Protein AF-A0A7V1M1D8-F1 (afdb_monomer_lite)

Secondary structure (DSSP, 8-state):
-EE-TTT--EES-SSB-TTT--B-SHHHHHHHHHHEEEEEE--SS-TTPPPE-HHHHHHHHHTT-S-TT-EEE-GGGTT--EEGGGSTTTGGGGTB-TTT--B--TT-SB-TTT--B-------GGGTPPPPPPPTTTS-HHHHHHHHTT-----------------------------------------PPPP------HHHHHHHHHHHHHHHHHHHHHHHHTS--------PPPPPPPP-PPPPP-------PPP--PPPPPPPPPP---PPPPP-PPPPP---PPPPPTTHHHHHHHHHHHHTT---SHHHHHHHHTTS-HHHHHHHHHHHHHHHHHHHTT-

Foldseek 3Di:
DDQDPFQRDDAPDPAARPQPRQGPDPLSVLVLLLQAAFKDWDDPSRNRGGHGFVVVLLVCLVVVVQAQQTWMAGDQNVRDIDGQCLGALRVLCNQADNPPRDGHHSPDQADPPPRHGRDDDRPRPVPPRDDRDDHPPPDDVVRVCVVVVCPDPPDPDPDPDDPDDDPDPDPDDDDDDDDDDDDDDDDDDDDDDDDPPPDPPVVVVVVVVVVVVVVVVVVVVVCVVPPPPPPPPDPDDPPDDPPPDDDDDDDDDDDDDDDDDDDDDDDDDDDDDDDDDPDDDPDPDPDPDDPDPPQPVLLVVLVVCLVVVVPVDPVSSCVSCVPHDPVSNVVSVVSSVVSVVVVVVVD

Structure (mmCIF, N/CA/C/O backbone):
data_AF-A0A7V1M1D8-F1
#
_entry.id   AF-A0A7V1M1D8-F1
#
loop_
_atom_site.group_PDB
_atom_site.id
_atom_site.type_symbol
_atom_site.label_atom_id
_atom_site.label_alt_id
_atom_site.label_comp_id
_atom_site.label_asym_id
_atom_site.label_entity_id
_atom_site.label_seq_id
_atom_site.pdbx_PDB_ins_code
_atom_site.Cartn_x
_atom_site.Cartn_y
_atom_site.Cartn_z
_atom_site.occupancy
_atom_site.B_iso_or_equiv
_atom_site.auth_seq_id
_atom_site.auth_comp_id
_atom_site.auth_asym_id
_atom_site.auth_atom_id
_atom_site.pdbx_PDB_model_num
ATOM 1 N N . MET A 1 1 ? 26.151 -10.007 -13.026 1.00 94.38 1 MET A N 1
ATOM 2 C CA . MET A 1 1 ? 25.405 -9.573 -11.824 1.00 94.38 1 MET A CA 1
ATOM 3 C C . MET A 1 1 ? 24.379 -8.544 -12.252 1.00 94.38 1 MET A C 1
ATOM 5 O O . MET A 1 1 ? 24.686 -7.754 -13.137 1.00 94.38 1 MET A O 1
ATOM 9 N N . VAL A 1 2 ? 23.189 -8.559 -11.659 1.00 96.94 2 VAL A N 1
ATOM 10 C CA . VAL A 1 2 ? 22.095 -7.626 -11.972 1.00 96.94 2 VAL A CA 1
ATOM 11 C C . VAL A 1 2 ? 21.540 -7.063 -10.666 1.00 96.94 2 VAL A C 1
ATOM 13 O O . VAL A 1 2 ? 21.360 -7.800 -9.697 1.00 96.94 2 VAL A O 1
ATOM 16 N N . LEU A 1 3 ? 21.289 -5.753 -10.620 1.00 97.00 3 LEU A N 1
ATOM 17 C CA . LEU A 1 3 ? 20.638 -5.107 -9.481 1.00 97.00 3 LEU A CA 1
ATOM 18 C C . LEU A 1 3 ? 19.140 -5.435 -9.490 1.00 97.00 3 LEU A C 1
ATOM 20 O O . LEU A 1 3 ? 18.445 -5.151 -10.466 1.00 97.00 3 LEU A O 1
ATOM 24 N N . CYS A 1 4 ? 18.633 -6.018 -8.405 1.00 96.50 4 CYS A N 1
ATOM 25 C CA . CYS A 1 4 ? 17.218 -6.346 -8.281 1.00 96.50 4 CYS A CA 1
ATOM 26 C C . CYS A 1 4 ? 16.370 -5.070 -8.113 1.00 96.50 4 CYS A C 1
ATOM 28 O O . CYS A 1 4 ? 16.541 -4.370 -7.110 1.00 96.50 4 CYS A O 1
ATOM 30 N N . PRO A 1 5 ? 15.393 -4.794 -9.002 1.00 94.69 5 PRO A N 1
ATOM 31 C CA . PRO A 1 5 ? 14.557 -3.595 -8.906 1.00 94.69 5 PRO A CA 1
ATOM 32 C C . PRO A 1 5 ? 13.559 -3.640 -7.734 1.00 94.69 5 PRO A C 1
ATOM 34 O O . PRO A 1 5 ? 12.929 -2.633 -7.430 1.00 94.69 5 PRO A O 1
ATOM 37 N N . TYR A 1 6 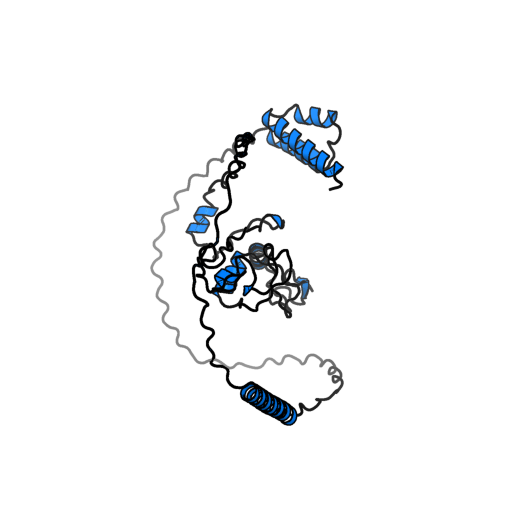? 13.393 -4.797 -7.082 1.00 94.12 6 TYR A N 1
ATOM 38 C CA . TYR A 1 6 ? 12.404 -4.997 -6.017 1.00 94.12 6 TYR A CA 1
ATOM 39 C C . TYR A 1 6 ? 12.966 -4.829 -4.607 1.00 94.12 6 TYR A C 1
ATOM 41 O O . TYR A 1 6 ? 12.238 -4.419 -3.716 1.00 94.12 6 TYR A O 1
ATOM 49 N N . CYS A 1 7 ? 14.221 -5.210 -4.366 1.00 94.00 7 CYS A N 1
ATOM 50 C CA . CYS A 1 7 ? 14.821 -5.145 -3.026 1.00 94.00 7 CYS A CA 1
ATOM 51 C C . CYS A 1 7 ? 16.181 -4.443 -2.994 1.00 94.00 7 CYS A C 1
ATOM 53 O O . CYS A 1 7 ? 16.778 -4.348 -1.926 1.00 94.00 7 CYS A O 1
ATOM 55 N N . GLY A 1 8 ? 16.696 -3.993 -4.143 1.00 94.69 8 GLY A N 1
ATOM 56 C CA . GLY A 1 8 ? 17.989 -3.312 -4.243 1.00 94.69 8 GLY A CA 1
ATOM 57 C C . GLY A 1 8 ? 19.213 -4.209 -4.025 1.00 94.69 8 GLY A C 1
ATOM 58 O O . GLY A 1 8 ? 20.333 -3.713 -4.014 1.00 94.69 8 GLY A O 1
ATOM 59 N N . SER A 1 9 ? 19.039 -5.521 -3.853 1.00 95.69 9 SER A N 1
ATOM 60 C CA . SER A 1 9 ? 20.157 -6.460 -3.693 1.00 95.69 9 SER A CA 1
ATOM 61 C C . SER A 1 9 ? 20.776 -6.825 -5.046 1.00 95.69 9 SER A C 1
ATOM 63 O O . SER A 1 9 ? 20.068 -6.941 -6.050 1.00 95.69 9 SER A O 1
ATOM 65 N N . LEU A 1 10 ? 22.092 -7.043 -5.077 1.00 97.44 10 LEU A N 1
ATOM 66 C CA . LEU A 1 10 ? 22.775 -7.599 -6.246 1.00 97.44 10 LEU A CA 1
ATOM 67 C C . LEU A 1 10 ? 22.471 -9.093 -6.356 1.00 97.44 10 LEU A C 1
ATOM 69 O O . LEU A 1 10 ? 22.600 -9.828 -5.379 1.00 97.44 10 LEU A O 1
ATOM 73 N N . SER A 1 11 ? 22.077 -9.538 -7.547 1.00 97.50 11 SER A N 1
ATOM 74 C CA . SER A 1 11 ? 21.846 -10.950 -7.832 1.00 97.50 11 SER A CA 1
ATOM 75 C C . SER A 1 11 ? 22.816 -11.490 -8.879 1.00 97.50 11 SER A C 1
ATOM 77 O O . SER A 1 11 ? 23.239 -10.782 -9.801 1.00 97.50 11 SER A O 1
ATOM 79 N N . HIS A 1 12 ? 23.179 -12.761 -8.712 1.00 97.69 12 HIS A N 1
ATOM 80 C CA . HIS A 1 12 ? 24.009 -13.504 -9.657 1.00 97.69 12 HIS A CA 1
ATOM 81 C C . HIS A 1 12 ? 23.186 -14.164 -10.767 1.00 97.69 12 HIS A C 1
ATOM 83 O O . HIS A 1 12 ? 23.721 -14.387 -11.849 1.00 97.69 12 HIS A O 1
ATOM 89 N N . ASP A 1 13 ? 21.900 -14.420 -10.523 1.00 97.38 13 ASP A N 1
ATOM 90 C CA . ASP A 1 13 ? 20.967 -14.939 -11.520 1.00 97.38 13 ASP A CA 1
ATOM 91 C C . ASP A 1 13 ? 20.402 -13.776 -12.366 1.00 97.38 13 ASP A C 1
ATOM 93 O O . ASP A 1 13 ? 20.246 -12.651 -11.890 1.00 97.38 13 ASP A O 1
ATOM 97 N N . LEU A 1 14 ? 20.170 -14.033 -13.655 1.00 97.00 14 LEU A N 1
ATOM 98 C CA . LEU A 1 14 ? 19.635 -13.086 -14.639 1.00 97.00 14 LEU A CA 1
ATOM 99 C C . LEU A 1 14 ? 18.108 -13.160 -14.772 1.00 97.00 14 LEU A C 1
ATOM 101 O O . LEU A 1 14 ? 17.514 -12.290 -15.410 1.00 97.00 14 LEU A O 1
ATOM 105 N N . LYS A 1 15 ? 17.466 -14.184 -14.200 1.00 97.62 15 LYS A N 1
ATOM 106 C CA . LYS A 1 15 ? 16.017 -14.413 -14.281 1.00 97.62 15 LYS A CA 1
ATOM 107 C C . LYS A 1 15 ? 15.303 -14.099 -12.974 1.00 97.62 15 LYS A C 1
ATOM 109 O O . LYS A 1 15 ? 14.206 -13.545 -13.019 1.00 97.62 15 LYS A O 1
ATOM 114 N N . VAL A 1 16 ? 15.894 -14.441 -11.830 1.00 97.94 16 VAL A N 1
ATOM 115 C CA . VAL A 1 16 ? 15.261 -14.310 -10.510 1.00 97.94 16 VAL A CA 1
ATOM 116 C C . VAL A 1 16 ? 16.242 -13.728 -9.501 1.00 97.94 16 VAL A C 1
ATOM 118 O O . VAL A 1 16 ? 17.421 -14.052 -9.499 1.00 97.94 16 VAL A O 1
ATOM 121 N N . CYS A 1 17 ? 15.766 -12.874 -8.601 1.00 97.00 17 CYS A N 1
ATOM 122 C CA . CYS A 1 17 ? 16.594 -12.380 -7.512 1.00 97.00 17 CYS A CA 1
ATOM 123 C C . CYS A 1 17 ? 16.848 -13.469 -6.460 1.00 97.00 17 CYS A C 1
ATOM 125 O O . CYS A 1 17 ? 15.927 -13.904 -5.774 1.00 97.00 17 CYS A O 1
ATOM 127 N N . SER A 1 18 ? 18.118 -13.799 -6.243 1.00 96.62 18 SER A N 1
ATOM 128 C CA . SER A 1 18 ? 18.600 -14.705 -5.189 1.00 96.62 18 SER A CA 1
ATOM 129 C C . SER A 1 18 ? 18.212 -14.307 -3.755 1.00 96.62 18 SER A C 1
ATOM 131 O O . SER A 1 18 ? 18.191 -15.162 -2.878 1.00 96.62 18 SER A O 1
ATOM 133 N N . THR A 1 19 ? 17.912 -13.030 -3.490 1.00 95.19 19 THR A N 1
ATOM 134 C CA . THR A 1 19 ? 17.559 -12.541 -2.142 1.00 95.19 19 THR A CA 1
ATOM 135 C C . THR A 1 19 ? 16.053 -12.529 -1.898 1.00 95.19 19 THR A C 1
ATOM 137 O O . THR A 1 19 ? 15.590 -12.990 -0.859 1.00 95.19 19 THR A O 1
ATOM 140 N N . CYS A 1 20 ? 15.266 -11.978 -2.828 1.00 94.19 20 CYS A N 1
ATOM 141 C CA . CYS A 1 20 ? 13.829 -11.774 -2.618 1.00 94.19 20 CYS A CA 1
ATOM 142 C C . CYS A 1 20 ? 12.924 -12.703 -3.438 1.00 94.19 20 CYS A C 1
ATOM 144 O O . CYS A 1 20 ? 11.714 -12.698 -3.207 1.00 94.19 20 CYS A O 1
ATOM 146 N N . GLY A 1 21 ? 13.484 -13.464 -4.386 1.00 95.19 21 GLY A N 1
ATOM 147 C CA . GLY A 1 21 ? 12.742 -14.336 -5.301 1.00 95.19 21 GLY A CA 1
ATOM 148 C C . GLY A 1 21 ? 11.981 -13.600 -6.409 1.00 95.19 21 GLY A C 1
ATOM 149 O O . GLY A 1 21 ? 11.173 -14.206 -7.101 1.00 95.19 21 GLY A O 1
ATOM 150 N N . GLY A 1 22 ? 12.181 -12.289 -6.576 1.00 95.38 22 GLY A N 1
ATOM 151 C CA . GLY A 1 22 ? 11.489 -11.517 -7.610 1.00 95.38 22 GLY A CA 1
ATOM 152 C C . GLY A 1 22 ? 12.015 -11.826 -9.014 1.00 95.38 22 GLY A C 1
ATOM 153 O O . GLY A 1 22 ? 13.223 -11.765 -9.236 1.00 95.38 22 GLY A O 1
ATOM 154 N N . HIS A 1 23 ? 11.118 -12.111 -9.960 1.00 97.44 23 HIS A N 1
ATOM 155 C CA . HIS A 1 23 ? 11.462 -12.388 -11.358 1.00 97.44 23 HIS A CA 1
ATOM 156 C C . HIS A 1 23 ? 11.770 -11.103 -12.141 1.00 97.44 23 HIS A C 1
ATOM 158 O O . HIS A 1 23 ? 11.079 -10.098 -11.987 1.00 97.44 23 HIS A O 1
ATOM 164 N N . PHE A 1 24 ? 12.796 -11.111 -12.991 1.00 97.06 24 PHE A N 1
ATOM 165 C CA . PHE A 1 24 ? 13.270 -9.925 -13.718 1.00 97.06 24 PHE A CA 1
ATOM 166 C C . PHE A 1 24 ? 12.569 -9.661 -15.054 1.00 97.06 24 PHE A C 1
ATOM 168 O O . PHE A 1 24 ? 12.926 -8.687 -15.726 1.00 97.06 24 PHE A O 1
ATOM 175 N N . ASP A 1 25 ? 11.568 -10.467 -15.410 1.00 96.56 25 ASP A N 1
ATOM 176 C CA . ASP A 1 25 ? 10.767 -10.302 -16.621 1.00 96.56 25 ASP A CA 1
ATOM 177 C C . ASP A 1 25 ? 9.865 -9.050 -16.577 1.00 96.56 25 ASP A C 1
ATOM 179 O O . ASP A 1 25 ? 9.557 -8.498 -15.515 1.00 96.56 25 ASP A O 1
ATOM 183 N N . MET A 1 26 ? 9.444 -8.588 -17.756 1.00 94.06 26 MET A N 1
ATOM 184 C CA . MET A 1 26 ? 8.656 -7.359 -17.912 1.00 94.06 26 MET A CA 1
ATOM 185 C C . MET A 1 26 ? 7.279 -7.433 -17.239 1.00 94.06 26 MET A C 1
ATOM 187 O O . MET A 1 26 ? 6.831 -6.436 -16.673 1.00 94.06 26 MET A O 1
ATOM 191 N N . LEU A 1 27 ? 6.624 -8.599 -17.243 1.00 94.00 27 LEU A N 1
ATOM 192 C CA . LEU A 1 27 ? 5.299 -8.760 -16.636 1.00 94.00 27 LEU A CA 1
ATOM 193 C C . LEU A 1 27 ? 5.388 -8.682 -15.110 1.00 94.00 27 LEU A C 1
ATOM 195 O O . LEU A 1 27 ? 4.580 -7.999 -14.481 1.00 94.00 27 LEU A O 1
ATOM 199 N N . SER A 1 28 ? 6.403 -9.300 -14.509 1.00 93.88 28 SER A N 1
ATOM 200 C CA . SER A 1 28 ? 6.664 -9.217 -13.067 1.00 93.88 28 SER A CA 1
ATOM 201 C C . SER A 1 28 ? 6.984 -7.791 -12.612 1.00 93.88 28 SER A C 1
ATOM 203 O O . SER A 1 28 ? 6.526 -7.359 -11.544 1.00 93.88 28 SER A O 1
ATOM 205 N N . ARG A 1 29 ? 7.701 -7.021 -13.441 1.00 94.38 29 ARG A N 1
ATOM 206 C CA . ARG A 1 29 ? 7.970 -5.596 -13.185 1.00 94.38 29 ARG A CA 1
ATOM 207 C C . ARG A 1 29 ? 6.690 -4.771 -13.239 1.00 94.38 29 ARG A C 1
ATOM 209 O O . ARG A 1 29 ? 6.417 -4.033 -12.293 1.00 94.38 29 ARG A O 1
ATOM 216 N N . GLN A 1 30 ? 5.879 -4.950 -14.282 1.00 93.69 30 GLN A N 1
ATOM 217 C CA . GLN A 1 30 ? 4.599 -4.255 -14.425 1.00 93.69 30 GLN A CA 1
ATOM 218 C C . GLN A 1 30 ? 3.635 -4.614 -13.286 1.00 93.69 30 GLN A C 1
ATOM 220 O O . GLN A 1 30 ? 3.025 -3.727 -12.690 1.00 93.69 30 GLN A O 1
ATOM 225 N N . ARG A 1 31 ? 3.554 -5.895 -12.901 1.00 92.50 31 ARG A N 1
ATOM 226 C CA . ARG A 1 31 ? 2.774 -6.357 -11.740 1.00 92.50 31 ARG A CA 1
ATOM 227 C C . ARG A 1 31 ? 3.206 -5.662 -10.461 1.00 92.50 31 ARG A C 1
ATOM 229 O O . ARG A 1 31 ? 2.366 -5.177 -9.704 1.00 92.50 31 ARG A O 1
ATOM 236 N N . SER A 1 32 ? 4.513 -5.584 -10.232 1.00 92.50 32 SER A N 1
ATOM 237 C CA . SER A 1 32 ? 5.061 -4.894 -9.067 1.00 92.50 32 SER A CA 1
ATOM 238 C C . SER A 1 32 ? 4.725 -3.405 -9.102 1.00 92.50 32 SER A C 1
ATOM 240 O O . SER A 1 32 ? 4.251 -2.876 -8.104 1.00 92.50 32 SER A O 1
ATOM 242 N N . GLN A 1 33 ? 4.859 -2.743 -10.251 1.00 92.56 33 GLN A N 1
ATOM 243 C CA . GLN A 1 33 ? 4.521 -1.327 -10.419 1.00 92.56 33 GLN A CA 1
ATOM 244 C C . GLN A 1 33 ? 3.021 -1.038 -10.226 1.00 92.56 33 GLN A C 1
ATOM 246 O O . GLN A 1 33 ? 2.640 -0.027 -9.628 1.00 92.56 33 GLN A O 1
ATOM 251 N N . ASN A 1 34 ? 2.148 -1.939 -10.676 1.00 91.94 34 ASN A N 1
ATOM 252 C CA . ASN A 1 34 ? 0.709 -1.870 -10.419 1.00 91.94 34 ASN A CA 1
ATOM 253 C C . ASN A 1 34 ? 0.404 -2.022 -8.923 1.00 91.94 34 ASN A C 1
ATOM 255 O O . ASN A 1 34 ? -0.462 -1.331 -8.383 1.00 91.94 34 ASN A O 1
ATOM 259 N N . ALA A 1 35 ? 1.134 -2.913 -8.247 1.00 92.25 35 ALA A N 1
ATOM 260 C CA . ALA A 1 35 ? 0.998 -3.150 -6.819 1.00 92.25 35 ALA A CA 1
ATOM 261 C C . ALA A 1 35 ? 1.641 -2.057 -5.957 1.00 92.25 35 ALA A C 1
ATOM 263 O O . ALA A 1 35 ? 1.295 -1.990 -4.778 1.00 92.25 35 ALA A O 1
ATOM 264 N N . MET A 1 36 ? 2.531 -1.223 -6.508 1.00 93.75 36 MET A N 1
ATOM 265 C CA . MET A 1 36 ? 3.191 -0.138 -5.784 1.00 93.75 36 MET A CA 1
ATOM 266 C C . MET A 1 36 ? 2.202 0.933 -5.323 1.00 93.75 36 MET A C 1
ATOM 268 O O . MET A 1 36 ? 1.201 1.234 -5.979 1.00 93.75 36 MET A O 1
ATOM 272 N N . GLY A 1 37 ? 2.499 1.521 -4.170 1.00 94.00 37 GLY A N 1
ATOM 273 C CA . GLY A 1 37 ? 1.697 2.587 -3.590 1.00 94.00 37 GLY A CA 1
ATOM 274 C C . GLY A 1 37 ? 2.320 3.161 -2.319 1.00 94.00 37 GLY A C 1
ATOM 275 O O . GLY A 1 37 ? 3.451 2.816 -1.975 1.00 94.00 37 GLY A O 1
ATOM 276 N N . PRO A 1 38 ? 1.595 4.043 -1.612 1.00 94.81 38 PRO A N 1
ATOM 277 C CA . PRO A 1 38 ? 2.174 4.856 -0.543 1.00 94.81 38 PRO A CA 1
ATOM 278 C C . PRO A 1 38 ? 2.297 4.110 0.792 1.00 94.81 38 PRO A C 1
ATOM 280 O O . PRO A 1 38 ? 2.716 4.698 1.788 1.00 94.81 38 PRO A O 1
ATOM 283 N N . TRP A 1 39 ? 1.892 2.840 0.853 1.00 95.88 39 TRP A N 1
ATOM 284 C CA . TRP A 1 39 ? 1.846 2.075 2.092 1.00 95.88 39 TRP A CA 1
ATOM 285 C C . TRP A 1 39 ? 3.052 1.168 2.246 1.00 95.88 39 TRP A C 1
ATOM 287 O O . TRP A 1 39 ? 3.343 0.374 1.364 1.00 95.88 39 TRP A O 1
ATOM 297 N N . PHE A 1 40 ? 3.709 1.188 3.397 1.00 96.94 40 PHE A N 1
ATOM 298 C CA . PHE A 1 40 ? 4.849 0.316 3.665 1.00 96.94 40 PHE A CA 1
ATOM 299 C C . PHE A 1 40 ? 4.536 -0.612 4.829 1.00 96.94 40 PHE A C 1
ATOM 301 O O . PHE A 1 40 ? 4.014 -0.176 5.855 1.00 96.94 40 PHE A O 1
ATOM 308 N N . ILE A 1 41 ? 4.901 -1.880 4.674 1.00 97.50 41 ILE A N 1
ATOM 309 C CA . ILE A 1 41 ? 4.820 -2.900 5.719 1.00 97.50 41 ILE A CA 1
ATOM 310 C C . ILE A 1 41 ? 6.234 -3.098 6.257 1.00 97.50 41 ILE A C 1
ATOM 312 O O . ILE A 1 41 ? 7.177 -3.253 5.482 1.00 97.50 41 ILE A O 1
ATOM 316 N N . ARG A 1 42 ? 6.402 -3.070 7.579 1.00 97.44 42 ARG A N 1
ATOM 317 C CA . ARG A 1 42 ? 7.706 -3.316 8.195 1.00 97.44 42 ARG A CA 1
ATOM 318 C C . ARG A 1 42 ? 7.988 -4.817 8.200 1.00 97.44 42 ARG A C 1
ATOM 320 O O . ARG A 1 42 ? 7.448 -5.540 9.033 1.00 97.44 42 ARG A O 1
ATOM 327 N N . ASP A 1 43 ? 8.872 -5.256 7.314 1.00 95.50 43 ASP A N 1
ATOM 328 C CA . ASP A 1 43 ? 9.432 -6.608 7.299 1.00 95.50 43 ASP A CA 1
ATOM 329 C C . ASP A 1 43 ? 10.948 -6.531 7.528 1.00 95.50 43 ASP A C 1
ATOM 331 O O . ASP A 1 43 ? 11.669 -5.871 6.781 1.00 95.50 43 ASP A O 1
ATOM 335 N N . GLN A 1 44 ? 11.438 -7.187 8.582 1.00 94.44 44 GLN A N 1
ATOM 336 C CA . GLN A 1 44 ? 12.868 -7.204 8.910 1.00 94.44 44 GLN A CA 1
ATOM 337 C C . GLN A 1 44 ? 13.682 -8.015 7.897 1.00 94.44 44 GLN A C 1
ATOM 339 O O . GLN A 1 44 ? 14.849 -7.707 7.672 1.00 94.44 44 GLN A O 1
ATOM 344 N N . ASN A 1 45 ? 13.061 -9.004 7.251 1.00 92.81 45 ASN A N 1
ATOM 345 C CA . ASN A 1 45 ? 13.712 -9.825 6.232 1.00 92.81 45 ASN A CA 1
ATOM 346 C C . ASN A 1 45 ? 13.746 -9.120 4.870 1.00 92.81 45 ASN A C 1
ATOM 348 O O . ASN A 1 45 ? 14.523 -9.489 3.992 1.00 92.81 45 ASN A O 1
ATOM 352 N N . LYS A 1 46 ? 12.885 -8.112 4.675 1.00 91.75 46 LYS A N 1
ATOM 353 C CA . LYS A 1 46 ? 12.741 -7.361 3.421 1.00 91.75 46 LYS A CA 1
ATOM 354 C C . LYS A 1 46 ? 12.665 -5.851 3.697 1.00 91.75 46 LYS A C 1
ATOM 356 O O . LYS A 1 46 ? 11.667 -5.216 3.354 1.00 91.75 46 LYS A O 1
ATOM 361 N N . PRO A 1 47 ? 13.720 -5.245 4.278 1.00 91.62 47 PRO A N 1
ATOM 362 C CA . PRO A 1 47 ? 13.683 -3.856 4.752 1.00 91.62 47 PRO A CA 1
ATOM 363 C C . PRO A 1 47 ? 13.520 -2.827 3.625 1.00 91.62 47 PRO A C 1
ATOM 365 O O . PRO A 1 47 ? 13.052 -1.717 3.867 1.00 91.62 47 PRO A O 1
ATOM 368 N N . PHE A 1 48 ? 13.886 -3.199 2.397 1.00 91.75 48 PHE A N 1
ATOM 369 C CA . PHE A 1 48 ? 13.858 -2.334 1.217 1.00 91.75 48 PHE A CA 1
ATOM 370 C C . PHE A 1 48 ? 12.723 -2.681 0.251 1.00 91.75 48 PHE A C 1
ATOM 372 O O . PHE A 1 48 ? 12.795 -2.337 -0.927 1.00 91.75 48 PHE A O 1
ATOM 379 N N . GLN A 1 49 ? 11.694 -3.400 0.709 1.00 91.38 49 GLN A N 1
ATOM 380 C CA . GLN A 1 49 ? 10.550 -3.690 -0.146 1.00 91.38 49 GLN A CA 1
ATOM 381 C C . GLN A 1 49 ? 9.838 -2.377 -0.523 1.00 91.38 49 GLN A C 1
ATOM 383 O O . GLN A 1 49 ? 9.631 -1.525 0.350 1.00 91.38 49 GLN A O 1
ATOM 388 N N . PRO A 1 50 ? 9.453 -2.185 -1.798 1.00 93.62 50 PRO A N 1
ATOM 389 C CA . PRO A 1 50 ? 8.699 -1.012 -2.198 1.00 93.62 50 PRO A CA 1
ATOM 390 C C . PRO A 1 50 ? 7.368 -0.954 -1.451 1.00 93.62 50 PRO A C 1
ATOM 392 O O . PRO A 1 50 ? 6.809 -1.977 -1.044 1.00 93.62 50 PRO A O 1
ATOM 395 N N . GLY A 1 51 ? 6.846 0.262 -1.305 1.00 94.81 51 GLY A N 1
ATOM 396 C CA . GLY A 1 51 ? 5.493 0.452 -0.809 1.00 94.81 51 GLY A CA 1
ATOM 397 C C . GLY A 1 51 ? 4.467 -0.228 -1.722 1.00 94.81 51 GLY A C 1
ATOM 398 O O . GLY A 1 51 ? 4.726 -0.481 -2.896 1.00 94.81 51 GLY A O 1
ATOM 399 N N . CYS A 1 52 ? 3.291 -0.522 -1.184 1.00 95.44 52 CYS A N 1
ATOM 400 C CA . CYS A 1 52 ? 2.183 -1.175 -1.856 1.00 95.44 52 CYS A CA 1
ATOM 401 C C . CYS A 1 52 ? 0.930 -0.286 -1.881 1.00 95.44 52 CYS A C 1
ATOM 403 O O . CYS A 1 52 ? 0.797 0.690 -1.138 1.00 95.44 52 CYS A O 1
ATOM 405 N N . SER A 1 53 ? 0.002 -0.596 -2.779 1.00 94.50 53 SER A N 1
ATOM 406 C CA . SER A 1 53 ? -1.284 0.085 -2.886 1.00 94.50 53 SER A CA 1
ATOM 407 C C . SER A 1 53 ? -2.239 -0.350 -1.772 1.00 94.50 53 SER A C 1
ATOM 409 O O . SER A 1 53 ? -2.143 -1.456 -1.235 1.00 94.50 53 SER A O 1
ATOM 411 N N . TYR A 1 54 ? -3.215 0.502 -1.449 1.00 94.62 54 TYR A N 1
ATOM 412 C CA . TYR A 1 54 ? -4.244 0.161 -0.461 1.00 94.62 54 TYR A CA 1
ATOM 413 C C . TYR A 1 54 ? -5.028 -1.102 -0.861 1.00 94.62 54 TYR A C 1
ATOM 415 O O . TYR A 1 54 ? -5.265 -1.969 -0.028 1.00 94.62 54 TYR A O 1
ATOM 423 N N . ALA A 1 55 ? -5.330 -1.281 -2.152 1.00 93.12 55 ALA A N 1
ATOM 424 C CA . ALA A 1 55 ? -5.962 -2.499 -2.663 1.00 93.12 55 ALA A CA 1
ATOM 425 C C . ALA A 1 55 ? -5.134 -3.767 -2.369 1.00 93.12 55 ALA A C 1
ATOM 427 O O . ALA A 1 55 ? -5.682 -4.824 -2.052 1.00 93.12 55 ALA A O 1
ATOM 428 N N . THR A 1 56 ? -3.802 -3.677 -2.430 1.00 94.62 56 THR A N 1
ATOM 429 C CA . THR A 1 56 ? -2.916 -4.774 -2.018 1.00 94.62 56 THR A CA 1
ATOM 430 C C . THR A 1 56 ? -3.002 -5.031 -0.515 1.00 94.62 56 THR A C 1
ATOM 432 O O . THR A 1 56 ? -3.098 -6.192 -0.123 1.00 94.62 56 THR A O 1
ATOM 435 N N . LEU A 1 57 ? -3.063 -3.992 0.327 1.00 96.25 57 LEU A N 1
ATOM 436 C CA . LEU A 1 57 ? -3.295 -4.172 1.767 1.00 96.25 57 LEU A CA 1
ATOM 437 C C . LEU A 1 57 ? -4.620 -4.887 2.053 1.00 96.25 57 LEU A C 1
ATOM 439 O O . LEU A 1 57 ? -4.630 -5.826 2.843 1.00 96.25 57 LEU A O 1
ATOM 443 N N . VAL A 1 58 ? -5.715 -4.504 1.388 1.00 95.88 58 VAL A N 1
ATOM 444 C CA . VAL A 1 58 ? -7.028 -5.160 1.542 1.00 95.88 58 VAL A CA 1
ATOM 445 C C . VAL A 1 58 ? -6.928 -6.656 1.224 1.00 95.88 58 VAL A C 1
ATOM 447 O O . VAL A 1 58 ? -7.381 -7.483 2.017 1.00 95.88 58 VAL A O 1
ATOM 450 N N . ARG A 1 59 ? -6.273 -7.020 0.112 1.00 95.62 59 ARG A N 1
ATOM 451 C CA . ARG A 1 59 ? -6.040 -8.428 -0.261 1.00 95.62 59 ARG A CA 1
ATOM 452 C C . ARG A 1 59 ? -5.196 -9.170 0.779 1.00 95.62 59 ARG A C 1
ATOM 454 O O . ARG A 1 59 ? -5.516 -10.303 1.125 1.00 95.62 59 ARG A O 1
ATOM 461 N N . LEU A 1 60 ? -4.151 -8.538 1.315 1.00 96.88 60 LEU A N 1
ATOM 462 C CA . LEU A 1 60 ? -3.305 -9.129 2.357 1.00 96.88 60 LEU A CA 1
ATOM 463 C C . LEU A 1 60 ? -4.042 -9.305 3.695 1.00 96.88 60 LEU A C 1
ATOM 465 O O . LEU A 1 60 ? -3.799 -10.292 4.392 1.00 96.88 60 LEU A O 1
ATOM 469 N N . VAL A 1 61 ? -4.948 -8.388 4.048 1.00 97.62 61 VAL A N 1
ATOM 470 C CA . VAL A 1 61 ? -5.841 -8.523 5.210 1.00 97.62 61 VAL A CA 1
ATOM 471 C C . VAL A 1 61 ? -6.823 -9.675 4.996 1.00 97.62 61 VAL A C 1
ATOM 473 O O . VAL A 1 61 ? -6.968 -10.518 5.878 1.00 97.62 61 VAL A O 1
ATOM 476 N N . ALA A 1 62 ? -7.451 -9.759 3.819 1.00 97.00 62 ALA A N 1
ATOM 477 C CA . ALA A 1 62 ? -8.359 -10.854 3.477 1.00 97.00 62 ALA A CA 1
ATOM 478 C C . ALA A 1 62 ? -7.657 -12.223 3.517 1.00 97.00 62 ALA A C 1
ATOM 480 O O . ALA A 1 62 ? -8.222 -13.190 4.018 1.00 97.00 62 ALA A O 1
ATOM 481 N N . ALA A 1 63 ? -6.398 -12.284 3.077 1.00 97.56 63 ALA A N 1
ATOM 482 C CA . ALA A 1 63 ? -5.555 -13.477 3.144 1.00 97.56 63 ALA A CA 1
ATOM 483 C C . ALA A 1 63 ? -4.979 -13.773 4.549 1.00 97.56 63 ALA A C 1
ATOM 485 O O . ALA A 1 63 ? -4.193 -14.707 4.701 1.00 97.56 63 ALA A O 1
ATOM 486 N N . GLY A 1 64 ? -5.285 -12.961 5.570 1.00 97.44 64 GLY A N 1
ATOM 487 C CA . GLY A 1 64 ? -4.782 -13.145 6.939 1.00 97.44 64 GLY A CA 1
ATOM 488 C C . GLY A 1 64 ? -3.274 -12.911 7.109 1.00 97.44 64 GLY A C 1
ATOM 489 O O . GLY A 1 64 ? -2.692 -13.307 8.120 1.00 97.44 64 GLY A O 1
ATOM 490 N N . ARG A 1 65 ? -2.618 -12.277 6.128 1.00 97.81 65 ARG A N 1
ATOM 491 C CA . ARG A 1 65 ? -1.178 -11.965 6.166 1.00 97.81 65 ARG A CA 1
ATOM 492 C C . ARG A 1 65 ? -0.884 -10.719 6.997 1.00 97.81 65 ARG A C 1
ATOM 494 O O . ARG A 1 65 ? 0.183 -10.631 7.597 1.00 97.81 65 ARG A O 1
ATOM 501 N N . ILE A 1 66 ? -1.826 -9.778 7.045 1.00 98.12 66 ILE A N 1
ATOM 502 C CA . ILE A 1 66 ? -1.774 -8.610 7.929 1.00 98.12 66 ILE A CA 1
ATOM 503 C C . ILE A 1 66 ? -2.596 -8.914 9.177 1.00 98.12 66 ILE A C 1
ATOM 505 O O . ILE A 1 66 ? -3.791 -9.193 9.094 1.00 98.12 66 ILE A O 1
ATOM 509 N N . LYS A 1 67 ? -1.937 -8.844 10.332 1.00 98.31 67 LYS A N 1
ATOM 510 C CA . LYS A 1 67 ? -2.524 -9.034 11.660 1.00 98.31 67 LYS A CA 1
ATOM 511 C C . LYS A 1 67 ? -2.683 -7.680 12.364 1.00 98.31 67 LYS A C 1
ATOM 513 O O . LYS A 1 67 ? -2.031 -6.715 11.959 1.00 98.31 67 LYS A O 1
ATOM 518 N N . PRO A 1 68 ? -3.489 -7.585 13.436 1.00 98.44 68 PRO A N 1
ATOM 519 C CA . PRO A 1 68 ? -3.605 -6.369 14.250 1.00 98.44 68 PRO A CA 1
ATOM 520 C C . PRO A 1 68 ? -2.259 -5.784 14.718 1.00 98.44 68 PRO A C 1
ATOM 522 O O . PRO A 1 68 ? -2.128 -4.562 14.820 1.00 98.44 68 PRO A O 1
ATOM 525 N N . GLU A 1 69 ? -1.260 -6.639 14.949 1.00 98.31 69 GLU A N 1
ATOM 526 C CA . GLU A 1 69 ? 0.094 -6.304 15.413 1.00 98.31 69 GLU A CA 1
ATOM 527 C C . GLU A 1 69 ? 1.082 -6.007 14.274 1.00 98.31 69 GLU A C 1
ATOM 529 O O . GLU A 1 69 ? 2.233 -5.649 14.530 1.00 98.31 69 GLU A O 1
ATOM 534 N N . THR A 1 70 ? 0.677 -6.152 13.009 1.00 98.44 70 THR A N 1
ATOM 535 C CA . THR A 1 70 ? 1.539 -5.806 11.876 1.00 98.44 70 THR A CA 1
ATOM 536 C C . THR A 1 70 ? 1.850 -4.310 11.911 1.00 98.44 70 THR A C 1
ATOM 538 O O . THR A 1 70 ? 0.949 -3.482 12.031 1.00 98.44 70 THR A O 1
ATOM 541 N N . VAL A 1 71 ? 3.133 -3.961 11.802 1.00 98.25 71 VAL A N 1
ATOM 542 C CA . VAL A 1 71 ? 3.596 -2.569 11.798 1.00 98.25 71 VAL A CA 1
ATOM 543 C C . VAL A 1 71 ? 3.651 -2.055 10.366 1.00 98.25 71 VAL A C 1
ATOM 545 O O . VAL A 1 71 ? 4.264 -2.675 9.495 1.00 98.25 71 VAL A O 1
ATOM 548 N N . LEU A 1 72 ? 3.029 -0.908 10.125 1.00 98.06 72 LEU A N 1
ATOM 549 C CA . LEU A 1 72 ? 2.931 -0.292 8.808 1.00 98.06 72 LEU A CA 1
ATOM 550 C C . LEU A 1 72 ? 2.944 1.235 8.893 1.00 98.06 72 LEU A C 1
ATOM 552 O O . LEU A 1 72 ? 2.782 1.813 9.966 1.00 98.06 72 LEU A O 1
ATOM 556 N N . ARG A 1 73 ? 3.165 1.888 7.756 1.00 96.69 73 ARG A N 1
ATOM 557 C CA . ARG A 1 73 ? 3.063 3.345 7.589 1.00 96.69 73 ARG A CA 1
ATOM 558 C C . ARG A 1 73 ? 2.380 3.659 6.263 1.00 96.69 73 ARG A C 1
ATOM 560 O O . ARG A 1 73 ? 2.482 2.870 5.323 1.00 96.69 73 ARG A O 1
ATOM 567 N N . GLY A 1 74 ? 1.725 4.805 6.171 1.00 94.94 74 GLY A N 1
ATOM 568 C CA . GLY A 1 74 ? 1.116 5.278 4.934 1.00 94.94 74 GLY A CA 1
ATOM 569 C C . GLY A 1 74 ? 0.472 6.657 5.084 1.00 94.94 74 GLY A C 1
ATOM 570 O O . GLY A 1 74 ? 0.692 7.340 6.090 1.00 94.94 74 GLY A O 1
ATOM 571 N N . PRO A 1 75 ? -0.349 7.074 4.105 1.00 93.75 75 PRO A N 1
ATOM 572 C CA . PRO A 1 75 ? -0.972 8.397 4.096 1.00 93.75 75 PRO A CA 1
ATOM 573 C C . PRO A 1 75 ? -1.804 8.683 5.351 1.00 93.75 75 PRO A C 1
ATOM 575 O O . PRO A 1 75 ? -1.633 9.725 5.982 1.00 93.75 75 PRO A O 1
ATOM 578 N N . SER A 1 76 ? -2.631 7.728 5.795 1.00 93.69 76 SER A N 1
ATOM 579 C CA . SER A 1 76 ? -3.496 7.928 6.967 1.00 93.69 76 SER A CA 1
ATOM 580 C C . SER A 1 76 ? -2.760 7.852 8.310 1.00 93.69 76 SER A C 1
ATOM 582 O O . SER A 1 76 ? -3.333 8.180 9.347 1.00 93.69 76 SER A O 1
ATOM 584 N N . THR A 1 77 ? -1.480 7.470 8.310 1.00 94.38 77 THR A N 1
ATOM 585 C CA . THR A 1 77 ? -0.641 7.397 9.517 1.00 94.38 77 THR A CA 1
ATOM 586 C C . THR A 1 77 ? 0.260 8.622 9.671 1.00 94.38 77 THR A C 1
ATOM 588 O O . THR A 1 77 ? 1.136 8.633 10.537 1.00 94.38 77 THR A O 1
ATOM 591 N N . ARG A 1 78 ? 0.080 9.653 8.825 1.00 92.69 78 ARG A N 1
ATOM 592 C CA . ARG A 1 78 ? 0.985 10.813 8.722 1.00 92.69 78 ARG A CA 1
ATOM 593 C C . ARG A 1 78 ? 2.441 10.380 8.510 1.00 92.69 78 ARG A C 1
ATOM 595 O O . ARG A 1 78 ? 3.355 10.988 9.052 1.00 92.69 78 ARG A O 1
ATOM 602 N N . GLN A 1 79 ? 2.639 9.295 7.757 1.00 92.25 79 GLN A N 1
ATOM 603 C CA . GLN A 1 79 ? 3.944 8.681 7.482 1.00 92.25 79 GLN A CA 1
ATOM 604 C C . GLN A 1 79 ? 4.677 8.085 8.702 1.00 92.25 79 GLN A C 1
ATOM 606 O O . GLN A 1 79 ? 5.794 7.585 8.555 1.00 92.25 79 GLN A O 1
ATOM 611 N N . PHE A 1 80 ? 4.062 8.048 9.889 1.00 96.12 80 PHE A N 1
ATOM 612 C CA . PHE A 1 80 ? 4.630 7.359 11.050 1.00 96.12 80 PHE A CA 1
ATOM 613 C C . PHE A 1 80 ? 4.337 5.857 11.013 1.00 96.12 80 PHE A C 1
ATOM 615 O O . PHE A 1 80 ? 3.301 5.418 10.504 1.00 96.12 80 PHE A O 1
ATOM 622 N N . TRP A 1 81 ? 5.249 5.070 11.587 1.00 97.69 81 TRP A N 1
ATOM 623 C CA . TRP A 1 81 ? 5.033 3.648 11.836 1.00 97.69 81 TRP A CA 1
ATOM 624 C C . TRP A 1 81 ? 3.999 3.457 12.943 1.00 97.69 81 TRP A C 1
ATOM 626 O O . TRP A 1 81 ? 4.129 4.013 14.031 1.00 97.69 81 TRP A O 1
ATOM 636 N N . THR A 1 82 ? 2.990 2.640 12.676 1.00 98.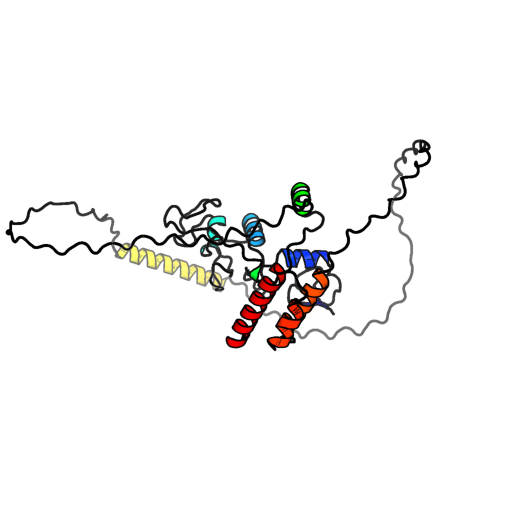19 82 THR A N 1
ATOM 637 C CA . THR A 1 82 ? 1.910 2.331 13.611 1.00 98.19 82 THR A CA 1
ATOM 638 C C . THR A 1 82 ? 1.469 0.878 13.450 1.00 98.19 82 THR A C 1
ATOM 640 O O . THR A 1 82 ? 1.777 0.225 12.452 1.00 98.19 82 THR A O 1
ATOM 643 N N . PHE A 1 83 ? 0.752 0.353 14.438 1.00 98.56 83 PHE A N 1
ATOM 644 C CA . PHE A 1 83 ? 0.121 -0.959 14.338 1.00 98.56 83 PHE A CA 1
ATOM 645 C C . PHE A 1 83 ? -1.099 -0.911 13.414 1.00 98.56 83 PHE A C 1
ATOM 647 O O . PHE A 1 83 ? -1.839 0.078 13.384 1.00 98.56 83 PHE A O 1
ATOM 654 N N . ALA A 1 84 ? -1.366 -2.007 12.707 1.00 98.38 84 ALA A N 1
ATOM 655 C CA . ALA A 1 84 ? -2.489 -2.104 11.782 1.00 98.38 84 ALA A CA 1
ATOM 656 C C . ALA A 1 84 ? -3.840 -1.833 12.463 1.00 98.38 84 ALA A C 1
ATOM 658 O O . ALA A 1 84 ? -4.682 -1.125 11.911 1.00 98.38 84 ALA A O 1
ATOM 659 N N . ARG A 1 85 ? -4.013 -2.290 13.710 1.00 98.38 85 ARG A N 1
ATOM 660 C CA . ARG A 1 85 ? -5.221 -2.025 14.516 1.00 98.38 85 ARG A CA 1
ATOM 661 C C . ARG A 1 85 ? -5.431 -0.554 14.903 1.00 98.38 85 ARG A C 1
ATOM 663 O O . ARG A 1 85 ? -6.535 -0.183 15.283 1.00 98.38 85 ARG A O 1
ATOM 670 N N . ASN A 1 86 ? -4.393 0.275 14.789 1.00 98.31 86 ASN A N 1
ATOM 671 C CA . ASN A 1 86 ? -4.426 1.710 15.088 1.00 98.31 86 ASN A CA 1
ATOM 672 C C . ASN A 1 86 ? -4.461 2.565 13.808 1.00 98.31 86 ASN A C 1
ATOM 674 O O . ASN A 1 86 ? -4.378 3.788 13.877 1.00 98.31 86 ASN A O 1
ATOM 678 N N . THR A 1 87 ? -4.533 1.941 12.630 1.00 97.81 87 THR A N 1
ATOM 679 C CA . THR A 1 87 ? -4.434 2.637 11.342 1.00 97.81 87 THR A CA 1
ATOM 680 C C . THR A 1 87 ? -5.823 3.012 10.818 1.00 97.81 87 THR A C 1
ATOM 682 O O . THR A 1 87 ? -6.630 2.107 10.563 1.00 97.81 87 THR A O 1
ATOM 685 N N . PRO A 1 88 ? -6.122 4.310 10.599 1.00 96.75 88 PRO A N 1
ATOM 686 C CA . PRO A 1 88 ? -7.402 4.733 10.038 1.00 96.75 88 PRO A CA 1
ATOM 687 C C . PRO A 1 88 ? -7.672 4.084 8.677 1.00 96.75 88 PRO A C 1
ATOM 689 O O . PRO A 1 88 ? -6.799 4.083 7.807 1.00 96.75 88 PRO A O 1
ATOM 692 N N . GLY A 1 89 ? -8.871 3.502 8.556 1.00 95.19 89 GLY A N 1
ATOM 693 C CA . GLY A 1 89 ? -9.412 2.768 7.404 1.00 95.19 89 GLY A CA 1
ATOM 694 C C . GLY A 1 89 ? -8.772 1.410 7.075 1.00 95.19 89 GLY A C 1
ATOM 695 O O . GLY A 1 89 ? -9.179 0.749 6.121 1.00 95.19 89 GLY A O 1
ATOM 696 N N . LEU A 1 90 ? -7.787 0.962 7.858 1.00 97.12 90 LEU A N 1
ATOM 697 C CA . LEU A 1 90 ? -7.320 -0.429 7.828 1.00 97.12 90 LEU A CA 1
ATOM 698 C C . LEU A 1 90 ? -7.831 -1.212 9.045 1.00 97.12 90 LEU A C 1
ATOM 700 O O . LEU A 1 90 ? -8.194 -2.380 8.923 1.00 97.12 90 LEU A O 1
ATOM 704 N N . ALA A 1 91 ? -7.902 -0.567 10.213 1.00 98.06 91 ALA A N 1
ATOM 705 C CA . ALA A 1 91 ? -8.348 -1.200 11.452 1.00 98.06 91 ALA A CA 1
ATOM 706 C C . ALA A 1 91 ? -9.762 -1.801 11.343 1.00 98.06 91 ALA A C 1
ATOM 708 O O . ALA A 1 91 ? -10.005 -2.898 11.847 1.00 98.06 91 ALA A O 1
ATOM 709 N N . ASN A 1 92 ? -10.681 -1.138 10.628 1.00 98.00 92 ASN A N 1
ATOM 710 C CA . ASN A 1 92 ? -12.042 -1.640 10.425 1.00 98.00 92 ASN A CA 1
ATOM 711 C C . ASN A 1 92 ? -12.051 -2.950 9.624 1.00 98.00 92 ASN A C 1
ATOM 713 O O . ASN A 1 92 ? -12.830 -3.842 9.944 1.00 98.00 92 ASN A O 1
ATOM 717 N N . LEU A 1 93 ? -11.139 -3.130 8.659 1.00 97.94 93 LEU A N 1
ATOM 718 C CA . LEU A 1 93 ? -10.996 -4.393 7.918 1.00 97.94 93 LEU A CA 1
ATOM 719 C C . 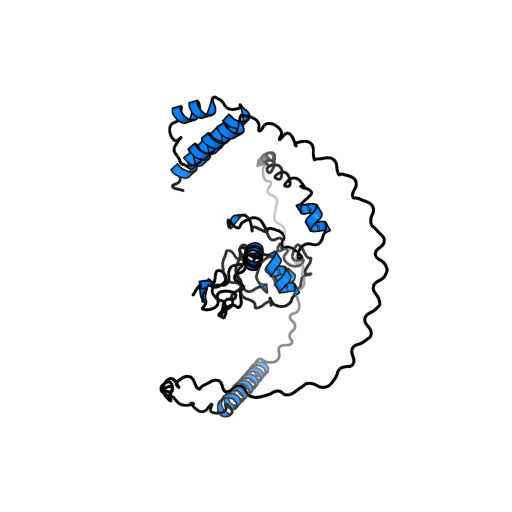LEU A 1 93 ? -10.536 -5.549 8.820 1.00 97.94 93 LEU A C 1
ATOM 721 O O . LEU A 1 93 ? -10.843 -6.714 8.555 1.00 97.94 93 LEU A O 1
ATOM 725 N N . LEU A 1 94 ? -9.837 -5.219 9.907 1.00 98.31 94 LEU A N 1
ATOM 726 C CA . LEU A 1 94 ? -9.435 -6.141 10.970 1.00 98.31 94 LEU A CA 1
ATOM 727 C C . LEU A 1 94 ? -10.516 -6.308 12.053 1.00 98.31 94 LEU A C 1
ATOM 729 O O . LEU A 1 94 ? -10.312 -7.054 13.005 1.00 98.31 94 LEU A O 1
ATOM 733 N N . GLY A 1 95 ? -11.669 -5.648 11.906 1.00 98.12 95 GLY A N 1
ATOM 734 C CA . GLY A 1 95 ? -12.802 -5.743 12.825 1.00 98.12 95 GLY A CA 1
ATOM 735 C C . GLY A 1 95 ? -12.724 -4.827 14.049 1.00 98.12 95 GLY A C 1
ATOM 736 O O . GLY A 1 95 ? -13.468 -5.048 15.001 1.00 98.12 95 GLY A O 1
ATOM 737 N N . ALA A 1 96 ? -11.853 -3.810 14.056 1.00 98.50 96 ALA A N 1
ATOM 738 C CA . ALA A 1 96 ? -11.671 -2.908 15.196 1.00 98.50 96 ALA A CA 1
ATOM 739 C C . ALA A 1 96 ? -11.677 -1.423 14.794 1.00 98.50 96 ALA A C 1
ATOM 741 O O . ALA A 1 96 ? -11.239 -1.033 13.715 1.00 98.50 96 ALA A O 1
ATOM 742 N N . CYS A 1 97 ? -12.161 -0.554 15.678 1.00 98.56 97 CYS A N 1
ATOM 743 C CA . CYS A 1 97 ? -12.035 0.887 15.493 1.00 98.56 97 CYS A CA 1
ATOM 744 C C . CYS A 1 97 ? -10.591 1.342 15.759 1.00 98.56 97 CYS A C 1
ATOM 746 O O . CYS A 1 97 ? -10.016 1.014 16.794 1.00 98.56 97 CYS A O 1
ATOM 748 N N . HIS A 1 98 ? -10.026 2.169 14.875 1.00 98.38 98 HIS A N 1
ATOM 749 C CA . HIS A 1 98 ? -8.669 2.701 15.056 1.00 98.38 98 HIS A CA 1
ATOM 750 C C . HIS A 1 98 ? -8.535 3.661 16.253 1.00 98.38 98 HIS A C 1
ATOM 752 O O . HIS A 1 98 ? -7.431 3.839 16.753 1.00 98.38 98 HIS A O 1
ATOM 758 N N . ALA A 1 99 ? -9.635 4.290 16.691 1.00 98.06 99 ALA A N 1
ATOM 759 C CA . ALA A 1 99 ? -9.625 5.310 17.742 1.00 98.06 99 ALA A CA 1
ATOM 760 C C . ALA A 1 99 ? -9.978 4.753 19.131 1.00 98.06 99 ALA A C 1
ATOM 762 O O . ALA A 1 99 ? -9.265 5.007 20.092 1.00 98.06 99 ALA A O 1
ATOM 763 N N . CYS A 1 100 ? -11.082 4.005 19.249 1.00 98.38 100 CYS A N 1
ATOM 764 C CA . CYS A 1 100 ? -11.556 3.475 20.537 1.00 98.38 100 CYS A CA 1
ATOM 765 C C . CYS A 1 100 ? -11.414 1.954 20.681 1.00 98.38 100 CYS A C 1
ATOM 767 O O . CYS A 1 100 ? -11.798 1.411 21.711 1.00 98.38 100 CYS A O 1
ATOM 769 N N . HIS A 1 101 ? -10.932 1.258 19.647 1.00 98.38 101 HIS A N 1
ATOM 770 C CA . HIS A 1 101 ? -10.774 -0.202 19.616 1.00 98.38 101 HIS A CA 1
ATOM 771 C C . HIS A 1 101 ? -12.055 -1.026 19.824 1.00 98.38 101 HIS A C 1
ATOM 773 O O . HIS A 1 101 ? -11.979 -2.244 19.956 1.00 98.38 101 HIS A O 1
ATOM 779 N N . ALA A 1 102 ? -13.235 -0.399 19.775 1.00 98.50 102 ALA A N 1
ATOM 780 C CA . ALA A 1 102 ? -14.504 -1.118 19.738 1.00 98.50 102 ALA A CA 1
ATOM 781 C C . ALA A 1 102 ? -14.576 -2.032 18.506 1.00 98.50 102 ALA A C 1
ATOM 783 O O . ALA A 1 102 ? -14.081 -1.677 17.431 1.00 98.50 102 ALA A O 1
ATOM 784 N N . VAL A 1 103 ? -15.221 -3.188 18.660 1.00 98.50 103 VAL A N 1
ATOM 785 C CA . VAL A 1 103 ? -15.465 -4.123 17.557 1.00 98.50 103 VAL A CA 1
ATOM 786 C C . VAL A 1 103 ? -16.394 -3.461 16.540 1.00 98.50 103 VAL A C 1
ATOM 788 O O . VAL A 1 103 ? -17.432 -2.907 16.902 1.00 98.50 103 VAL A O 1
ATOM 791 N N . VAL A 1 104 ? -16.017 -3.498 15.263 1.00 98.38 104 VAL A N 1
ATOM 792 C CA . VAL A 1 104 ? -16.786 -2.899 14.162 1.00 98.38 104 VAL A CA 1
ATOM 793 C C . VAL A 1 104 ? -16.898 -3.865 12.991 1.00 98.38 104 VAL A C 1
ATOM 795 O O . VAL A 1 104 ? -16.004 -4.672 12.745 1.00 98.38 104 VAL A O 1
ATOM 798 N N . ALA A 1 105 ? -17.998 -3.773 12.244 1.00 98.06 105 ALA A N 1
ATOM 799 C CA . ALA A 1 105 ? -18.150 -4.521 11.004 1.00 98.06 105 ALA A CA 1
ATOM 800 C C . ALA A 1 105 ? -17.109 -4.062 9.968 1.00 98.06 105 ALA A C 1
ATOM 802 O O . ALA A 1 105 ? -16.840 -2.867 9.835 1.00 98.06 105 ALA A O 1
ATOM 803 N N . LYS A 1 106 ? -16.567 -5.003 9.186 1.00 97.50 106 LYS A N 1
ATOM 804 C CA . LYS A 1 106 ? -15.545 -4.714 8.162 1.00 97.50 106 LYS A CA 1
ATOM 805 C C . LYS A 1 106 ? -16.035 -3.770 7.060 1.00 97.50 106 LYS A C 1
ATOM 807 O O . LYS A 1 106 ? -15.237 -3.053 6.470 1.00 97.50 106 LYS A O 1
ATOM 812 N N . THR A 1 107 ? -17.343 -3.756 6.816 1.00 96.50 107 THR A N 1
ATOM 813 C CA . THR A 1 107 ? -18.027 -2.911 5.828 1.00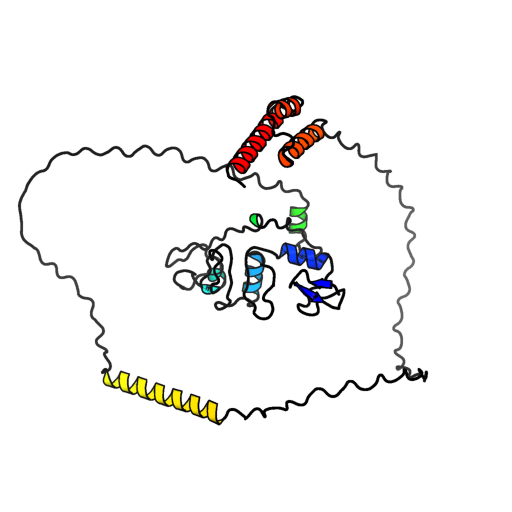 96.50 107 THR A CA 1
ATOM 814 C C . THR A 1 107 ? -18.517 -1.578 6.398 1.00 96.50 107 THR A C 1
ATOM 816 O O . THR A 1 107 ? -19.120 -0.792 5.670 1.00 96.50 107 THR A O 1
ATOM 819 N N . ALA A 1 108 ? -18.295 -1.300 7.688 1.00 97.25 108 ALA A N 1
ATOM 820 C CA . ALA A 1 108 ? -18.707 -0.036 8.283 1.00 97.25 108 ALA A CA 1
ATOM 821 C C . ALA A 1 108 ? -17.929 1.137 7.663 1.00 97.25 108 ALA A C 1
ATOM 823 O O . ALA A 1 108 ? -16.727 1.036 7.421 1.00 97.25 108 ALA A O 1
ATOM 824 N N . THR A 1 109 ? -18.606 2.267 7.461 1.00 97.00 109 THR A N 1
ATOM 825 C CA . THR A 1 109 ? -17.997 3.529 7.002 1.00 97.00 109 THR A CA 1
ATOM 826 C C . THR A 1 109 ? -17.538 4.412 8.161 1.00 97.00 109 THR A C 1
ATOM 828 O O . THR A 1 109 ? -16.659 5.253 7.995 1.00 97.00 109 THR A O 1
ATOM 831 N N . SER A 1 110 ? -18.103 4.217 9.355 1.00 98.06 110 SER A N 1
ATOM 832 C CA . SER A 1 110 ? -17.711 4.915 10.578 1.00 98.06 110 SER A CA 1
ATOM 833 C C . SER A 1 110 ? -17.927 4.048 11.819 1.00 98.06 110 SER A C 1
ATOM 835 O O . SER A 1 110 ? -18.690 3.078 11.804 1.00 98.06 110 SER A O 1
ATOM 837 N N . CYS A 1 111 ? -17.242 4.381 12.913 1.00 98.50 111 CYS A N 1
ATOM 838 C CA . CYS A 1 111 ? -17.392 3.676 14.180 1.00 98.50 111 CYS A CA 1
ATOM 839 C C . CYS A 1 111 ? -18.741 4.014 14.844 1.00 98.50 111 CYS A C 1
ATOM 841 O O . CYS A 1 111 ? -19.007 5.192 15.096 1.00 98.50 111 CYS A O 1
ATOM 843 N N . PRO A 1 112 ? -19.563 3.025 15.242 1.00 98.25 112 PRO A N 1
ATOM 844 C CA . PRO A 1 112 ? -20.823 3.295 15.928 1.00 98.25 112 PRO A CA 1
ATOM 845 C C . PRO A 1 112 ? -20.619 3.957 17.300 1.00 98.25 112 PRO A C 1
ATOM 847 O O . PRO A 1 112 ? -21.432 4.806 17.670 1.00 98.25 112 PRO A O 1
ATOM 850 N N . SER A 1 113 ? -19.528 3.626 18.005 1.00 98.44 113 SER A N 1
ATOM 851 C CA . SER A 1 113 ? -19.237 4.087 19.370 1.00 98.44 113 SER A CA 1
ATOM 852 C C . SER A 1 113 ? -18.653 5.501 19.432 1.00 98.44 113 SER A C 1
ATOM 854 O O . SER A 1 113 ? -19.158 6.325 20.182 1.00 98.44 113 SER A O 1
ATOM 856 N N . CYS A 1 114 ? -17.605 5.802 18.655 1.00 98.31 114 CYS A N 1
ATOM 857 C CA . CYS A 1 114 ? -16.903 7.097 18.720 1.00 98.31 114 CYS A CA 1
ATOM 858 C C . CYS A 1 114 ? -17.039 7.965 17.459 1.00 98.31 114 CYS A C 1
ATOM 860 O O . CYS A 1 114 ? -16.452 9.040 17.400 1.00 98.31 114 CYS A O 1
ATOM 862 N N . LYS A 1 115 ? -17.779 7.501 16.442 1.00 98.31 115 LYS A N 1
ATOM 863 C CA . LYS A 1 115 ? -18.014 8.204 15.165 1.00 98.31 115 LYS A CA 1
ATOM 864 C C . LYS A 1 115 ? -16.767 8.480 14.315 1.00 98.31 115 LYS A C 1
ATOM 866 O O . LYS A 1 115 ? -16.838 9.248 13.362 1.00 98.31 115 LYS A O 1
ATOM 871 N N . ALA A 1 116 ? -15.641 7.824 14.598 1.00 97.75 116 ALA A N 1
ATOM 872 C CA . ALA A 1 116 ? -14.450 7.921 13.758 1.00 97.75 116 ALA A CA 1
ATOM 873 C C . ALA A 1 116 ? -14.735 7.430 12.323 1.00 97.75 116 ALA A C 1
ATOM 875 O O . ALA A 1 116 ? -15.360 6.383 12.148 1.00 97.75 116 ALA A O 1
ATOM 876 N N . ASN A 1 117 ? -14.273 8.175 11.315 1.00 97.31 117 ASN A N 1
ATOM 877 C CA . ASN A 1 117 ? -14.459 7.865 9.894 1.00 97.31 117 ASN A CA 1
ATOM 878 C C . ASN A 1 117 ? -13.462 6.785 9.423 1.00 97.31 117 ASN A C 1
ATOM 880 O O . ASN A 1 117 ? -12.305 6.778 9.849 1.00 97.31 117 ASN A O 1
ATOM 884 N N . PHE A 1 118 ? -13.904 5.872 8.556 1.00 96.19 118 PHE A N 1
ATOM 885 C CA . PHE A 1 118 ? -13.085 4.808 7.963 1.00 96.19 118 PHE A CA 1
ATOM 886 C C . PHE A 1 118 ? -12.810 4.994 6.463 1.00 96.19 118 PHE A C 1
ATOM 888 O O . PHE A 1 118 ? -12.117 4.164 5.877 1.00 96.19 118 PHE A O 1
ATOM 895 N N . VAL A 1 119 ? -13.311 6.065 5.841 1.00 93.31 119 VAL A N 1
ATOM 896 C CA . VAL A 1 119 ? -13.027 6.390 4.435 1.00 93.31 119 VAL A CA 1
ATOM 897 C C . VAL A 1 119 ? -11.536 6.700 4.259 1.00 93.31 119 VAL A C 1
ATOM 899 O O . VAL A 1 119 ? -10.981 7.537 4.970 1.00 93.31 119 VAL A O 1
ATOM 902 N N . ILE A 1 120 ? -10.893 6.016 3.310 1.00 89.25 120 ILE A N 1
ATOM 903 C CA . ILE A 1 120 ? -9.509 6.270 2.895 1.00 89.25 120 ILE A CA 1
ATOM 904 C C . ILE A 1 120 ? -9.516 6.900 1.513 1.00 89.25 120 ILE A C 1
ATOM 906 O O . ILE A 1 120 ? -10.120 6.370 0.583 1.00 89.25 120 ILE A O 1
ATOM 910 N N . GLU A 1 121 ? -8.763 7.984 1.372 1.00 83.06 121 GLU A N 1
ATOM 911 C CA . GLU A 1 121 ? -8.400 8.533 0.072 1.00 83.06 121 GLU A CA 1
ATOM 912 C C . GLU A 1 121 ? -7.377 7.611 -0.603 1.00 83.06 121 GLU A C 1
ATOM 914 O O . GLU A 1 121 ? -6.274 7.370 -0.100 1.00 83.06 121 GLU A O 1
ATOM 919 N N . SER A 1 122 ? -7.753 7.045 -1.749 1.00 77.81 122 SER A N 1
ATOM 920 C CA . SER A 1 122 ? -6.885 6.180 -2.544 1.00 77.81 122 SER A CA 1
ATOM 921 C C . SER A 1 122 ? -5.936 7.012 -3.409 1.00 77.81 122 SER A C 1
ATOM 923 O O . SER A 1 122 ? -6.107 7.108 -4.623 1.00 77.81 122 SER A O 1
ATOM 925 N N . ASP A 1 123 ? -4.921 7.611 -2.796 1.00 73.81 123 ASP A N 1
ATOM 926 C CA . ASP A 1 123 ? -3.982 8.481 -3.505 1.00 73.81 123 ASP A CA 1
ATOM 927 C C . ASP A 1 123 ? -2.754 7.719 -4.038 1.00 73.81 123 ASP A C 1
ATOM 929 O O . ASP A 1 123 ? -1.657 7.747 -3.476 1.00 73.81 123 ASP A O 1
ATOM 933 N N . ARG A 1 124 ? -2.951 6.964 -5.127 1.00 78.81 124 ARG A N 1
ATOM 934 C CA . ARG A 1 124 ? -1.836 6.376 -5.898 1.00 78.81 124 ARG A CA 1
ATOM 935 C C . ARG A 1 124 ? -1.235 7.387 -6.879 1.00 78.81 124 ARG A C 1
ATOM 937 O O . ARG A 1 124 ? -0.065 7.265 -7.233 1.00 78.81 124 ARG A O 1
ATOM 944 N N . GLN A 1 125 ? -2.036 8.345 -7.343 1.00 66.88 125 GLN A N 1
ATOM 945 C CA . GLN A 1 125 ? -1.681 9.226 -8.457 1.00 66.88 125 GLN A CA 1
ATOM 946 C C . GLN A 1 125 ? -0.606 10.251 -8.074 1.00 66.88 125 GLN A C 1
ATOM 948 O O . GLN A 1 125 ? 0.238 10.572 -8.908 1.00 66.88 125 GLN A O 1
ATOM 953 N N . ASN A 1 126 ? -0.534 10.669 -6.808 1.00 76.06 126 ASN A N 1
ATOM 954 C CA . ASN A 1 126 ? 0.458 11.656 -6.372 1.00 76.06 126 ASN A CA 1
ATOM 955 C C . ASN A 1 126 ? 1.875 11.092 -6.144 1.00 76.06 126 ASN A C 1
ATOM 957 O O . ASN A 1 126 ? 2.774 11.828 -5.745 1.00 76.06 126 ASN A O 1
ATOM 961 N N . LEU A 1 127 ? 2.112 9.804 -6.418 1.00 76.56 127 LEU A N 1
ATOM 962 C CA . LEU A 1 127 ? 3.432 9.170 -6.276 1.00 76.56 127 LEU A CA 1
ATOM 963 C C . LEU A 1 127 ? 4.278 9.176 -7.555 1.00 76.56 127 LEU A C 1
ATOM 965 O O . LEU A 1 127 ? 5.362 8.595 -7.563 1.00 76.56 127 LEU A O 1
ATOM 969 N N . GLY A 1 128 ? 3.778 9.753 -8.653 1.00 82.31 128 GLY A N 1
ATOM 970 C CA . GLY A 1 128 ? 4.456 9.687 -9.954 1.00 82.31 128 GLY A CA 1
ATOM 971 C C . GLY A 1 128 ? 4.547 8.265 -10.525 1.00 82.31 128 GLY A C 1
ATOM 972 O O . GLY A 1 128 ? 5.357 7.999 -11.409 1.00 82.31 128 GLY A O 1
ATOM 973 N N . LEU A 1 129 ? 3.736 7.331 -10.014 1.00 82.50 129 LEU A N 1
ATOM 974 C CA . LEU A 1 129 ? 3.635 5.980 -10.559 1.00 82.50 129 LEU A CA 1
ATOM 975 C C . LEU A 1 129 ? 2.846 6.017 -11.869 1.00 82.50 129 LEU A C 1
ATOM 977 O O . LEU A 1 129 ? 1.791 6.648 -11.940 1.00 82.50 129 LEU A O 1
ATOM 981 N N . SER A 1 130 ? 3.310 5.278 -12.879 1.00 84.69 130 SER A N 1
ATOM 982 C CA . SER A 1 130 ? 2.572 5.090 -14.130 1.00 84.69 130 SER A CA 1
ATOM 983 C C . SER A 1 130 ? 1.153 4.554 -13.872 1.00 84.69 130 SER A C 1
ATOM 985 O O . SER A 1 130 ? 0.922 3.875 -12.854 1.00 84.69 130 SER A O 1
ATOM 987 N N . PRO A 1 131 ? 0.192 4.829 -14.774 1.00 84.94 131 PRO A N 1
ATOM 988 C CA . PRO A 1 131 ? -1.150 4.257 -14.706 1.00 84.94 131 PRO A CA 1
ATOM 989 C C . PRO A 1 131 ? -1.124 2.737 -14.496 1.00 84.94 131 PRO A C 1
ATOM 991 O O . PRO A 1 131 ? -0.176 2.055 -14.883 1.00 84.94 131 PRO A O 1
ATOM 994 N N . VAL A 1 132 ? -2.146 2.201 -13.826 1.00 86.62 132 VAL A N 1
ATOM 995 C CA . VAL A 1 132 ? -2.272 0.747 -13.668 1.00 86.62 132 VAL A CA 1
ATOM 996 C C . VAL A 1 132 ? -2.609 0.159 -15.033 1.00 86.62 132 VAL A C 1
ATOM 998 O O . VAL A 1 132 ? -3.673 0.446 -15.576 1.00 86.62 132 VAL A O 1
ATOM 1001 N N . HIS A 1 133 ? -1.719 -0.668 -15.572 1.00 88.69 133 HIS A N 1
ATOM 1002 C CA . HIS A 1 133 ? -1.971 -1.407 -16.806 1.00 88.69 133 HIS A CA 1
ATOM 1003 C C . HIS A 1 133 ? -2.524 -2.789 -16.465 1.00 88.69 133 HIS A C 1
ATOM 1005 O O . HIS A 1 133 ? -1.937 -3.496 -15.646 1.00 88.69 133 HIS A O 1
ATOM 1011 N N . LEU A 1 134 ? -3.641 -3.189 -17.071 1.00 88.94 134 LEU A N 1
ATOM 1012 C CA . LEU A 1 134 ? -4.182 -4.533 -16.870 1.00 88.94 134 LEU A CA 1
ATOM 1013 C C . LEU A 1 134 ? -3.195 -5.572 -17.415 1.00 88.94 134 LEU A C 1
ATOM 1015 O O . LEU A 1 134 ? -2.687 -5.434 -18.526 1.00 88.94 134 LEU A O 1
ATOM 1019 N N . LEU A 1 135 ? -2.911 -6.598 -16.616 1.00 88.62 135 LEU A N 1
ATOM 1020 C CA . LEU A 1 135 ? -2.046 -7.699 -17.023 1.00 88.62 135 LEU A CA 1
ATOM 1021 C C . LEU A 1 135 ? -2.871 -8.813 -17.678 1.00 88.62 135 LEU A C 1
ATOM 1023 O O . LEU A 1 135 ? -4.000 -9.059 -17.239 1.00 88.62 135 LEU A O 1
ATOM 1027 N N . PRO A 1 136 ? -2.313 -9.527 -18.675 1.00 87.56 136 PRO A N 1
ATOM 1028 C CA . PRO A 1 136 ? -2.959 -10.703 -19.247 1.00 87.56 136 PRO A CA 1
ATOM 1029 C C . PRO A 1 136 ? -3.339 -11.708 -18.149 1.00 87.56 136 PRO A C 1
ATOM 1031 O O . PRO A 1 136 ? -2.487 -12.131 -17.367 1.00 87.56 136 PRO A O 1
ATOM 1034 N N . GLY A 1 137 ? -4.625 -12.062 -18.075 1.00 87.00 137 GLY A N 1
ATOM 1035 C CA . GLY A 1 137 ? -5.158 -13.051 -17.131 1.00 87.00 137 GLY A CA 1
ATOM 1036 C C . GLY A 1 137 ? -5.496 -12.551 -15.719 1.00 87.00 137 GLY A C 1
ATOM 1037 O O . GLY A 1 137 ? -5.994 -13.342 -14.926 1.00 87.00 137 GLY A O 1
ATOM 1038 N N . GLU A 1 138 ? -5.260 -11.277 -15.374 1.00 81.75 138 GLU A N 1
ATOM 1039 C CA . GLU A 1 138 ? -5.641 -10.742 -14.047 1.00 81.75 138 GLU A CA 1
ATOM 1040 C C . GLU A 1 138 ? -7.015 -10.068 -14.011 1.00 81.75 138 GLU A C 1
ATOM 1042 O O . GLU A 1 138 ? -7.603 -9.933 -12.938 1.00 81.75 138 GLU A O 1
ATOM 1047 N N . ALA A 1 139 ? -7.516 -9.615 -15.157 1.00 81.94 139 ALA A N 1
ATOM 1048 C CA . ALA A 1 139 ? -8.784 -8.910 -15.238 1.00 81.94 139 ALA A CA 1
ATOM 1049 C C . ALA A 1 139 ? -9.891 -9.846 -15.725 1.00 81.94 139 ALA A C 1
ATOM 1051 O O . ALA A 1 139 ? -9.717 -10.579 -16.697 1.00 81.94 139 ALA A O 1
ATOM 1052 N N . ASP A 1 140 ? -11.037 -9.780 -15.051 1.00 82.69 140 ASP A N 1
ATOM 1053 C CA . ASP A 1 140 ? -12.273 -10.386 -15.534 1.00 82.69 140 ASP A CA 1
ATOM 1054 C C . ASP A 1 140 ? -12.603 -9.791 -16.918 1.00 82.69 140 ASP A C 1
ATOM 1056 O O . ASP A 1 140 ? -12.451 -8.571 -17.079 1.00 82.69 140 ASP A O 1
ATOM 1060 N N . PRO A 1 141 ? -13.016 -10.581 -17.929 1.00 77.50 141 PRO A N 1
ATOM 1061 C CA . PRO A 1 141 ? -13.427 -10.080 -19.241 1.00 77.50 141 PRO A CA 1
ATOM 1062 C C . PRO A 1 141 ? -14.329 -8.840 -19.193 1.00 77.50 141 PRO A C 1
ATOM 1064 O O . PRO A 1 141 ? -14.167 -7.947 -20.023 1.00 77.50 141 PRO A O 1
ATOM 1067 N N . GLU A 1 142 ? -15.205 -8.705 -18.193 1.00 80.25 142 GLU A N 1
ATOM 1068 C CA . GLU A 1 142 ? -16.038 -7.506 -18.030 1.00 80.25 142 GLU A CA 1
ATOM 1069 C C . GLU A 1 142 ? -15.219 -6.251 -17.660 1.00 80.25 142 GLU A C 1
ATOM 1071 O O . GLU A 1 142 ? -15.469 -5.150 -18.155 1.00 80.25 142 GLU A O 1
ATOM 1076 N N . THR A 1 143 ? -14.184 -6.407 -16.832 1.00 79.50 143 THR A N 1
ATOM 1077 C CA . THR A 1 143 ? -13.257 -5.320 -16.473 1.00 79.50 143 THR A CA 1
ATOM 1078 C C . THR A 1 143 ? -12.401 -4.916 -17.670 1.00 79.50 143 THR A C 1
ATOM 1080 O O . THR A 1 143 ? -12.165 -3.726 -17.888 1.00 79.50 143 THR A O 1
ATOM 1083 N N . ILE A 1 144 ? -11.974 -5.896 -18.471 1.00 78.12 144 ILE A N 1
ATOM 1084 C CA . ILE A 1 144 ? -11.243 -5.660 -19.721 1.00 78.12 144 ILE A CA 1
ATOM 1085 C C . ILE A 1 144 ? -12.133 -4.895 -20.706 1.00 78.12 144 ILE A C 1
ATOM 1087 O O . ILE A 1 144 ? -11.704 -3.876 -21.244 1.00 78.12 144 ILE A O 1
ATOM 1091 N N . ALA A 1 145 ? -13.388 -5.318 -20.879 1.00 77.69 145 ALA A N 1
ATOM 1092 C CA . ALA A 1 145 ? -14.347 -4.653 -21.756 1.00 77.69 145 ALA A CA 1
ATOM 1093 C C . ALA A 1 145 ? -14.612 -3.199 -21.332 1.00 77.69 145 ALA A C 1
ATOM 1095 O O . ALA A 1 145 ? -14.659 -2.315 -22.183 1.00 77.69 145 ALA A O 1
ATOM 1096 N N . ARG A 1 146 ? -14.703 -2.914 -20.025 1.00 78.06 146 ARG A N 1
ATOM 1097 C CA . ARG A 1 146 ? -14.837 -1.533 -19.519 1.00 78.06 146 ARG A CA 1
ATOM 1098 C C . ARG A 1 146 ? -13.585 -0.686 -19.741 1.00 78.06 146 ARG A C 1
ATOM 1100 O O . ARG A 1 146 ? -13.708 0.506 -20.008 1.00 78.06 146 ARG A O 1
ATOM 1107 N N . ALA A 1 147 ? -12.398 -1.279 -19.619 1.00 75.38 147 ALA A N 1
ATOM 1108 C CA . ALA A 1 147 ? -11.135 -0.574 -19.822 1.00 75.38 147 ALA A CA 1
ATOM 1109 C C . ALA A 1 147 ? -10.864 -0.272 -21.306 1.00 75.38 147 ALA A C 1
ATOM 1111 O O . ALA A 1 147 ? -10.376 0.810 -21.624 1.00 75.38 147 ALA A O 1
ATOM 1112 N N . ILE A 1 148 ? -11.198 -1.203 -22.207 1.00 77.00 148 ILE A N 1
ATOM 1113 C CA . ILE A 1 148 ? -11.043 -1.039 -23.663 1.00 77.00 148 ILE A CA 1
ATOM 1114 C C . ILE A 1 148 ? -12.167 -0.175 -24.241 1.00 77.00 148 ILE A C 1
ATOM 1116 O O . ILE A 1 148 ? -11.924 0.636 -25.128 1.00 77.00 148 ILE A O 1
ATOM 1120 N N . GLY A 1 149 ? -13.385 -0.294 -23.706 1.00 72.06 149 GLY A N 1
ATOM 1121 C CA . GLY A 1 149 ? -14.576 0.419 -24.169 1.00 72.06 149 GLY A CA 1
ATOM 1122 C C . GLY A 1 149 ? -14.576 1.930 -23.927 1.00 72.06 149 GLY A C 1
ATOM 1123 O O . GLY A 1 149 ? -15.625 2.549 -24.077 1.00 72.06 149 GLY A O 1
ATOM 1124 N N . GLY A 1 150 ? -13.440 2.523 -23.539 1.00 47.72 150 GLY A N 1
ATOM 1125 C CA . GLY A 1 150 ? -13.261 3.971 -23.517 1.00 47.72 150 GLY A CA 1
ATOM 1126 C C . GLY A 1 150 ? -14.330 4.691 -22.706 1.00 47.72 150 GLY A C 1
ATOM 1127 O O . GLY A 1 150 ? -14.848 5.707 -23.162 1.00 47.72 150 GLY A O 1
ATOM 1128 N N . ALA A 1 151 ? -14.685 4.173 -21.522 1.00 45.62 151 ALA A N 1
ATOM 1129 C CA . ALA A 1 151 ? -15.488 4.954 -20.592 1.00 45.62 151 ALA A CA 1
ATOM 1130 C C . ALA A 1 151 ? -14.747 6.289 -20.392 1.00 45.62 151 ALA A C 1
ATOM 1132 O O . ALA A 1 151 ? -13.603 6.266 -19.919 1.00 45.62 151 ALA A O 1
ATOM 1133 N N . PRO A 1 152 ? -15.323 7.428 -20.826 1.00 45.22 152 PRO A N 1
ATOM 1134 C CA . PRO A 1 152 ? -14.622 8.700 -20.815 1.00 45.22 152 PRO A CA 1
ATOM 1135 C C . PRO A 1 152 ? -14.156 8.933 -19.389 1.00 45.22 152 PRO A C 1
ATOM 1137 O O . PRO A 1 152 ? -14.961 8.789 -18.465 1.00 45.22 152 PRO A O 1
ATOM 1140 N N . ALA A 1 153 ? -12.857 9.219 -19.224 1.00 50.41 153 ALA A N 1
ATOM 1141 C CA . ALA A 1 153 ? -12.260 9.590 -17.948 1.00 50.41 153 ALA A CA 1
ATOM 1142 C C . ALA A 1 153 ? -13.273 10.461 -17.214 1.00 50.41 153 ALA A C 1
ATOM 1144 O O . ALA A 1 153 ? -13.666 11.496 -17.761 1.00 50.41 153 ALA A O 1
ATOM 1145 N N . ALA A 1 154 ? -13.790 9.951 -16.085 1.00 46.06 154 ALA A N 1
ATOM 1146 C CA . ALA A 1 154 ? -14.889 10.565 -15.357 1.00 46.06 154 ALA A CA 1
ATOM 1147 C C . ALA A 1 154 ? -14.641 12.070 -15.347 1.00 46.06 154 ALA A C 1
ATOM 1149 O O . ALA A 1 154 ? -13.563 12.495 -14.917 1.00 46.06 154 ALA A O 1
ATOM 1150 N N . LYS A 1 155 ? -15.565 12.837 -15.954 1.00 40.00 155 LYS A N 1
ATOM 1151 C CA . LYS A 1 155 ? -15.457 14.298 -16.028 1.00 40.00 155 LYS A CA 1
ATOM 1152 C C . LYS A 1 155 ? -14.985 14.759 -14.651 1.00 40.00 155 LYS A C 1
ATOM 1154 O O . LYS A 1 155 ? -15.606 14.317 -13.682 1.00 40.00 155 LYS A O 1
ATOM 1159 N N . PRO A 1 156 ? -13.901 15.554 -14.559 1.00 41.06 156 PRO A N 1
ATOM 1160 C CA . PRO A 1 156 ? -13.437 16.054 -13.275 1.00 41.06 156 PRO A CA 1
ATOM 1161 C C . PRO A 1 156 ? -14.659 16.577 -12.536 1.00 41.06 156 PRO A C 1
ATOM 1163 O O . PRO A 1 156 ? -15.445 17.317 -13.141 1.00 41.06 156 PRO A O 1
ATOM 1166 N N . ASP A 1 157 ? -14.857 16.100 -11.303 1.00 40.78 157 ASP A N 1
ATOM 1167 C CA . ASP A 1 157 ? -15.976 16.528 -10.474 1.00 40.78 157 ASP A CA 1
ATOM 1168 C C . ASP A 1 157 ? -16.104 18.047 -10.621 1.00 40.78 157 ASP A C 1
ATOM 1170 O O . ASP A 1 157 ? -15.076 18.741 -10.565 1.00 40.78 157 ASP A O 1
ATOM 1174 N N . PRO A 1 158 ? -17.311 18.572 -10.912 1.00 45.03 158 PRO A N 1
ATOM 1175 C CA . PRO A 1 158 ? -17.495 20.003 -11.069 1.00 45.03 158 PRO A CA 1
ATOM 1176 C C . PRO A 1 158 ? -16.854 20.669 -9.859 1.00 45.03 158 PRO A C 1
ATOM 1178 O O . PRO A 1 158 ? -17.139 20.282 -8.723 1.00 45.03 158 PRO A O 1
ATOM 1181 N N . ALA A 1 159 ? -15.923 21.593 -10.129 1.00 43.50 159 ALA A N 1
ATOM 1182 C CA . ALA A 1 159 ? -15.162 22.296 -9.108 1.00 43.50 159 ALA A CA 1
ATOM 1183 C C . ALA A 1 159 ? -16.099 22.654 -7.946 1.00 43.50 159 ALA A C 1
ATOM 1185 O O . ALA A 1 159 ? -17.212 23.114 -8.226 1.00 43.50 159 ALA A O 1
ATOM 1186 N N . PRO A 1 160 ? -15.701 22.411 -6.681 1.00 52.00 160 PRO A N 1
ATOM 1187 C CA . PRO A 1 160 ? -16.572 22.607 -5.533 1.00 52.00 160 PRO A CA 1
ATOM 1188 C C . PRO A 1 160 ? -17.203 23.988 -5.642 1.00 52.00 160 PRO A C 1
ATOM 1190 O O . PRO A 1 160 ? -16.507 25.005 -5.608 1.00 52.00 160 PRO A O 1
ATOM 1193 N N . VAL A 1 161 ? -18.519 24.001 -5.866 1.00 56.38 161 VAL A N 1
ATOM 1194 C CA . VAL A 1 161 ? -19.301 25.226 -5.951 1.00 56.38 161 VAL A CA 1
ATOM 1195 C C . VAL A 1 161 ? -19.059 25.940 -4.634 1.00 56.38 161 VAL A C 1
ATOM 1197 O O . VAL A 1 161 ? -19.402 25.422 -3.571 1.00 56.38 161 VAL A O 1
ATOM 1200 N N . ASN A 1 162 ? -18.377 27.082 -4.717 1.00 52.44 162 ASN A N 1
ATOM 1201 C CA . ASN A 1 162 ? -18.080 27.936 -3.580 1.00 52.44 162 ASN A CA 1
ATOM 1202 C C . ASN A 1 162 ? -19.391 28.113 -2.796 1.00 52.44 162 ASN A C 1
ATOM 1204 O O . ASN A 1 162 ? -20.370 28.563 -3.402 1.00 52.44 162 ASN A O 1
ATOM 1208 N N . PRO A 1 163 ? -19.467 27.711 -1.514 1.00 54.69 163 PRO A N 1
ATOM 1209 C CA . PRO A 1 163 ? -20.705 27.809 -0.766 1.00 54.69 163 PRO A CA 1
ATOM 1210 C C . PRO A 1 163 ? -21.162 29.263 -0.789 1.00 54.69 163 PRO A C 1
ATOM 1212 O O . PRO A 1 163 ? -20.415 30.175 -0.426 1.00 54.69 163 PRO A O 1
ATOM 1215 N N . THR A 1 164 ? -22.385 29.466 -1.273 1.00 60.56 164 THR A N 1
ATOM 1216 C CA . THR A 1 164 ? -23.076 30.749 -1.280 1.00 60.56 164 THR A CA 1
ATOM 1217 C C . THR A 1 164 ? -22.893 31.406 0.091 1.00 60.56 164 THR A C 1
ATOM 1219 O O . THR A 1 164 ? -23.103 30.732 1.104 1.00 60.56 164 THR A O 1
ATOM 1222 N N . PRO A 1 165 ? -22.475 32.682 0.167 1.00 57.62 165 PRO A N 1
ATOM 1223 C CA . PRO A 1 165 ? -22.185 33.336 1.435 1.00 57.62 165 PRO A CA 1
ATOM 1224 C C . PRO A 1 165 ? -23.417 33.276 2.339 1.00 57.62 165 PRO A C 1
ATOM 1226 O O . PRO A 1 165 ? -24.456 33.862 2.035 1.00 57.62 165 PRO A O 1
ATOM 1229 N N . HIS A 1 166 ? -23.303 32.550 3.454 1.00 58.16 166 HIS A N 1
ATOM 1230 C CA . HIS A 1 166 ? -24.313 32.591 4.499 1.00 58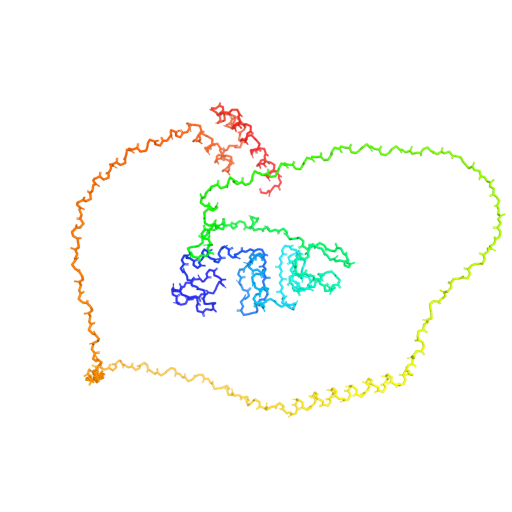.16 166 HIS A CA 1
ATOM 1231 C C . HIS A 1 166 ? -24.475 34.044 4.971 1.00 58.16 166 HIS A C 1
ATOM 1233 O O . HIS A 1 166 ? -23.470 34.714 5.239 1.00 58.16 166 HIS A O 1
ATOM 1239 N N . PRO A 1 167 ? -25.715 34.554 5.081 1.00 60.81 167 PRO A N 1
ATOM 1240 C CA . PRO A 1 167 ? -25.952 35.888 5.597 1.00 60.81 167 PRO A CA 1
ATOM 1241 C C . PRO A 1 167 ? -25.410 35.987 7.025 1.00 60.81 167 PRO A C 1
ATOM 1243 O O . PRO A 1 167 ? -25.684 35.159 7.893 1.00 60.81 167 PRO A O 1
ATOM 1246 N N . LYS A 1 168 ? -24.598 37.024 7.218 1.00 56.94 168 LYS A N 1
ATOM 1247 C CA . LYS A 1 168 ? -23.995 37.469 8.474 1.00 56.94 168 LYS A CA 1
ATOM 1248 C C . LYS A 1 168 ? -25.047 37.427 9.600 1.00 56.94 168 LYS A C 1
ATOM 1250 O O . LYS A 1 168 ? -26.087 38.067 9.439 1.00 56.94 168 LYS A O 1
ATOM 1255 N N . PRO A 1 169 ? -24.817 36.729 10.727 1.00 57.72 169 PRO A N 1
ATOM 1256 C CA . PRO A 1 169 ? -25.718 36.815 11.866 1.00 57.72 169 PRO A CA 1
ATOM 1257 C C . PRO A 1 169 ? -25.722 38.252 12.393 1.00 57.72 169 PRO A C 1
ATOM 1259 O O . PRO A 1 169 ? -24.697 38.794 12.811 1.00 57.72 169 PRO A O 1
ATOM 1262 N N . THR A 1 170 ? -26.893 38.874 12.316 1.00 59.59 170 THR A N 1
ATOM 1263 C CA . THR A 1 170 ? -27.206 40.177 12.896 1.00 59.59 170 THR A CA 1
ATOM 1264 C C . THR A 1 170 ? -26.906 40.151 14.400 1.00 59.59 170 THR A C 1
ATOM 1266 O O . THR A 1 170 ? -27.395 39.251 15.088 1.00 59.59 170 THR A O 1
ATOM 1269 N N . PRO A 1 171 ? -26.134 41.106 14.951 1.00 55.25 171 PRO A N 1
ATOM 1270 C CA . PRO A 1 171 ? -25.977 41.230 16.393 1.00 55.25 171 PRO A CA 1
ATOM 1271 C C . PRO A 1 171 ? -27.320 41.647 16.998 1.00 55.25 171 PRO A C 1
ATOM 1273 O O . PRO A 1 171 ? -27.814 42.748 16.757 1.00 55.25 171 PRO A O 1
ATOM 1276 N N . ALA A 1 172 ? -27.929 40.733 17.753 1.00 53.31 172 ALA A N 1
ATOM 1277 C CA . ALA A 1 172 ? -29.139 41.013 18.501 1.00 53.31 172 ALA A CA 1
ATOM 1278 C C . ALA A 1 172 ? -28.854 42.073 19.568 1.00 53.31 172 ALA A C 1
ATOM 1280 O O . ALA A 1 172 ? -27.877 42.016 20.318 1.00 53.31 172 ALA A O 1
ATOM 1281 N N . SER A 1 173 ? -29.747 43.052 19.557 1.00 55.47 173 SER A N 1
ATOM 1282 C CA . SER A 1 173 ? -29.773 44.253 20.363 1.00 55.47 173 SER A CA 1
ATOM 1283 C C . SER A 1 173 ? -29.716 43.961 21.859 1.00 55.47 173 SER A C 1
ATOM 1285 O O . SER A 1 173 ? -30.430 43.116 22.394 1.00 55.47 173 SER A O 1
ATOM 1287 N N . ARG A 1 174 ? -28.873 44.743 22.525 1.00 55.00 174 ARG A N 1
ATOM 1288 C CA . ARG A 1 174 ? -28.794 44.925 23.967 1.00 55.00 174 ARG A CA 1
ATOM 1289 C C . ARG A 1 174 ? -30.047 45.695 24.403 1.00 55.00 174 ARG A C 1
ATOM 1291 O O . ARG A 1 174 ? -30.168 46.866 24.064 1.00 55.00 174 ARG A O 1
ATOM 1298 N N . SER A 1 175 ? -30.949 45.055 25.141 1.00 54.47 175 SER A N 1
ATOM 1299 C CA . SER A 1 175 ? -32.033 45.736 25.858 1.00 54.47 175 SER A CA 1
ATOM 1300 C C . SER A 1 175 ? -32.182 45.145 27.255 1.00 54.47 175 SER A C 1
ATOM 1302 O O . SER A 1 175 ? -32.543 43.987 27.423 1.00 54.47 175 SER A O 1
ATOM 1304 N N . ASP A 1 176 ? -31.777 45.982 28.204 1.00 52.41 176 ASP A N 1
ATOM 1305 C CA . ASP A 1 176 ? -32.311 46.245 29.538 1.00 52.41 176 ASP A CA 1
ATOM 1306 C C . ASP A 1 176 ? -32.815 45.117 30.451 1.00 52.41 176 ASP A C 1
ATOM 1308 O O . ASP A 1 176 ? -33.660 44.283 30.137 1.00 52.41 176 ASP A O 1
ATOM 1312 N N . ALA A 1 177 ? -32.300 45.212 31.677 1.00 48.16 177 ALA A N 1
ATOM 1313 C CA . ALA A 1 177 ? -32.691 44.486 32.870 1.00 48.16 177 ALA A CA 1
ATOM 1314 C C . ALA A 1 177 ? -34.192 44.613 33.194 1.00 48.16 177 ALA A C 1
ATOM 1316 O O . ALA A 1 177 ? -34.824 45.631 32.909 1.00 48.16 177 ALA A O 1
ATOM 1317 N N . PRO A 1 178 ? -34.706 43.667 33.998 1.00 55.53 178 PRO A N 1
ATOM 1318 C CA . PRO A 1 178 ? -35.149 44.118 35.310 1.00 55.53 178 PRO A CA 1
ATOM 1319 C C . PRO A 1 178 ? -34.674 43.229 36.466 1.00 55.53 178 PRO A C 1
ATOM 1321 O O . PRO A 1 178 ? -34.616 42.005 36.421 1.00 55.53 178 PRO A O 1
ATOM 1324 N N . LYS A 1 179 ? -34.366 43.940 37.545 1.00 53.94 179 LYS A N 1
ATOM 1325 C CA . LYS A 1 179 ? -34.090 43.507 38.911 1.00 53.94 179 LYS A CA 1
ATOM 1326 C C . LYS A 1 179 ? -35.360 42.952 39.562 1.00 53.94 179 LYS A C 1
ATOM 1328 O O . LYS A 1 179 ? -36.230 43.760 39.856 1.00 53.94 179 LYS A O 1
ATOM 1333 N N . VAL A 1 180 ? -35.433 41.657 39.895 1.00 48.84 180 VAL A N 1
ATOM 1334 C CA . VAL A 1 180 ? -36.359 41.139 40.929 1.00 48.84 180 VAL A CA 1
ATOM 1335 C C . VAL A 1 180 ? -35.772 39.909 41.644 1.00 48.84 180 VAL A C 1
ATOM 1337 O O . VAL A 1 180 ? -35.672 38.829 41.083 1.00 48.84 180 VAL A O 1
ATOM 1340 N N . GLN A 1 181 ? -35.371 40.171 42.889 1.00 47.03 181 GLN A N 1
ATOM 1341 C CA . GLN A 1 181 ? -35.552 39.425 44.143 1.00 47.03 181 GLN A CA 1
ATOM 1342 C C . GLN A 1 181 ? -35.224 37.928 44.278 1.00 47.03 181 GLN A C 1
ATOM 1344 O O . GLN A 1 181 ? -35.643 37.052 43.534 1.00 47.03 181 GLN A O 1
ATOM 1349 N N . ALA A 1 182 ? -34.534 37.690 45.393 1.00 50.78 182 ALA A N 1
ATOM 1350 C CA . ALA A 1 182 ? -34.244 36.423 46.025 1.00 50.78 182 ALA A CA 1
ATOM 1351 C C . ALA A 1 182 ? -35.500 35.622 46.402 1.00 50.78 182 ALA A C 1
ATOM 1353 O O . ALA A 1 182 ? -36.473 36.165 46.925 1.00 50.78 182 ALA A O 1
ATOM 1354 N N . SER A 1 183 ? -35.408 34.300 46.265 1.00 50.31 183 SER A N 1
ATOM 1355 C CA . SER A 1 183 ? -36.045 33.338 47.164 1.00 50.31 183 SER A CA 1
ATOM 1356 C C . SER A 1 183 ? -35.190 32.071 47.239 1.00 50.31 183 SER A C 1
ATOM 1358 O O . SER A 1 183 ? -34.548 31.663 46.279 1.00 50.31 183 SER A O 1
ATOM 1360 N N . THR A 1 184 ? -35.188 31.530 48.443 1.00 43.31 184 THR A N 1
ATOM 1361 C CA . THR A 1 184 ? -34.492 30.406 49.079 1.00 43.31 184 THR A CA 1
ATOM 1362 C C . THR A 1 184 ? -34.503 29.035 48.376 1.00 43.31 184 THR A C 1
ATOM 1364 O O . THR A 1 184 ? -35.277 28.815 47.446 1.00 43.31 184 THR A O 1
ATOM 1367 N N . PRO A 1 185 ? -33.645 28.097 48.843 1.00 50.88 185 PRO A N 1
ATOM 1368 C CA . PRO A 1 185 ? -33.344 26.838 48.174 1.00 50.88 185 PRO A CA 1
ATOM 1369 C C . PRO A 1 185 ? -34.396 25.767 48.477 1.00 50.88 185 PRO A C 1
ATOM 1371 O O . PRO A 1 185 ? -34.863 25.635 49.606 1.00 50.88 185 PRO A O 1
ATOM 1374 N N . THR A 1 186 ? -34.728 24.958 47.474 1.00 43.72 186 THR A N 1
ATOM 1375 C CA . THR A 1 186 ? -35.452 23.700 47.668 1.00 43.72 186 THR A CA 1
ATOM 1376 C C . THR A 1 186 ? -34.543 22.559 47.250 1.00 43.72 186 THR A C 1
ATOM 1378 O O . THR A 1 186 ? -34.341 22.271 46.071 1.00 43.72 186 THR A O 1
ATOM 1381 N N . GLU A 1 187 ? -33.953 21.982 48.287 1.00 54.03 187 GLU A N 1
ATOM 1382 C CA . GLU A 1 187 ? -33.500 20.608 48.427 1.00 54.03 187 GLU A CA 1
ATOM 1383 C C . GLU A 1 187 ? -34.281 19.649 47.517 1.00 54.03 187 GLU A C 1
ATOM 1385 O O . GLU A 1 187 ? -35.486 19.442 47.667 1.00 54.03 187 GLU A O 1
ATOM 1390 N N . LYS A 1 188 ? -33.586 19.084 46.527 1.00 48.16 188 LYS A N 1
ATOM 1391 C CA . LYS A 1 188 ? -34.073 17.935 45.770 1.00 48.16 188 LYS A CA 1
ATOM 1392 C C . LYS A 1 188 ? -32.958 16.911 45.666 1.00 48.16 188 LYS A C 1
ATOM 1394 O O . LYS A 1 188 ? -32.187 16.865 44.711 1.00 48.16 188 LYS A O 1
ATOM 1399 N N . GLU A 1 189 ? -32.897 16.141 46.741 1.00 56.97 189 GLU A N 1
ATOM 1400 C CA . GLU A 1 189 ? -32.464 14.756 46.835 1.00 56.97 189 GLU A CA 1
ATOM 1401 C C . GLU A 1 189 ? -32.496 14.042 45.471 1.00 56.97 189 GLU A C 1
ATOM 1403 O O . GLU A 1 189 ? -33.555 13.794 44.885 1.00 56.97 189 GLU A O 1
ATOM 1408 N N . ARG A 1 190 ? -31.312 13.738 44.931 1.00 47.97 190 ARG A N 1
ATOM 1409 C CA . ARG A 1 190 ? -31.171 12.821 43.801 1.00 47.97 190 ARG A CA 1
ATOM 1410 C C . ARG A 1 190 ? -29.907 11.984 43.952 1.00 47.97 190 ARG A C 1
ATOM 1412 O O . ARG A 1 190 ? -28.832 12.375 43.520 1.00 47.97 190 ARG A O 1
ATOM 1419 N N . ALA A 1 191 ? -30.123 10.831 44.580 1.00 46.53 191 ALA A N 1
ATOM 1420 C CA . ALA A 1 191 ? -29.484 9.541 44.345 1.00 46.53 191 ALA A CA 1
ATOM 1421 C C . ALA A 1 191 ? -27.986 9.564 43.999 1.00 46.53 191 ALA A C 1
ATOM 1423 O O . ALA A 1 191 ? -27.583 9.625 42.836 1.00 46.53 191 ALA A O 1
ATOM 1424 N N . THR A 1 192 ? -27.177 9.396 45.039 1.00 50.69 192 THR A N 1
ATOM 1425 C CA . THR A 1 192 ? -25.831 8.831 44.962 1.00 50.69 192 THR A CA 1
ATOM 1426 C C . THR A 1 192 ? -25.881 7.428 44.336 1.00 50.69 192 THR A C 1
ATOM 1428 O O . THR A 1 192 ? -26.684 6.598 44.769 1.00 50.69 192 THR A O 1
ATOM 1431 N N . PRO A 1 193 ? -25.045 7.119 43.328 1.00 54.75 193 PRO A N 1
ATOM 1432 C CA . PRO A 1 193 ? -24.878 5.750 42.865 1.00 54.75 193 PRO A CA 1
ATOM 1433 C C . PRO A 1 193 ? -24.159 4.937 43.947 1.00 54.75 193 PRO A C 1
ATOM 1435 O O . PRO A 1 193 ? -23.107 5.332 44.443 1.00 54.75 193 PRO A O 1
ATOM 1438 N N . ALA A 1 194 ? -24.764 3.811 44.319 1.00 47.91 194 ALA A N 1
ATOM 1439 C CA . ALA A 1 194 ? -24.207 2.843 45.247 1.00 47.91 194 ALA A CA 1
ATOM 1440 C C . ALA A 1 194 ? -22.876 2.290 44.709 1.00 47.91 194 ALA A C 1
ATOM 1442 O O . ALA A 1 194 ? -22.839 1.653 43.655 1.00 47.91 194 ALA A O 1
ATOM 1443 N N . GLU A 1 195 ? -21.791 2.529 45.445 1.00 44.97 195 GLU A N 1
ATOM 1444 C CA . GLU A 1 195 ? -20.532 1.817 45.256 1.00 44.97 195 GLU A CA 1
ATOM 1445 C C . GLU A 1 195 ? -20.715 0.339 45.641 1.00 44.97 195 GLU A C 1
ATOM 1447 O O . GLU A 1 195 ? -21.218 0.046 46.731 1.00 44.97 195 GLU A O 1
ATOM 1452 N N . PRO A 1 196 ? -20.299 -0.619 44.793 1.00 50.97 196 PRO A N 1
ATOM 1453 C CA . PRO A 1 196 ? -20.252 -2.021 45.172 1.00 50.97 196 PRO A CA 1
ATOM 1454 C C . PRO A 1 196 ? -19.100 -2.238 46.163 1.00 50.97 196 PRO A C 1
ATOM 1456 O O . PRO A 1 196 ? -17.947 -2.447 45.787 1.00 50.97 196 PRO A O 1
ATOM 1459 N N . SER A 1 197 ? -19.428 -2.212 47.453 1.00 51.41 197 SER A N 1
ATOM 1460 C CA . SER A 1 197 ? -18.564 -2.570 48.581 1.00 51.41 197 SER A CA 1
ATOM 1461 C C . SER A 1 197 ? -18.331 -4.088 48.652 1.00 51.41 197 SER A C 1
ATOM 1463 O O . SER A 1 197 ? -18.677 -4.766 49.611 1.00 51.41 197 SER A O 1
ATOM 1465 N N . GLY A 1 198 ? -17.711 -4.638 47.609 1.00 54.62 198 GLY A N 1
ATOM 1466 C CA . GLY A 1 198 ? -17.161 -5.995 47.574 1.00 54.62 198 GLY A CA 1
ATOM 1467 C C . GLY A 1 198 ? -15.640 -5.982 47.714 1.00 54.62 198 GLY A C 1
ATOM 1468 O O . GLY A 1 198 ? -14.945 -6.676 46.976 1.00 54.62 198 GLY A O 1
ATOM 1469 N N . GLY A 1 199 ? -15.104 -5.123 48.584 1.00 53.31 199 GLY A N 1
ATOM 1470 C CA . GLY A 1 199 ? -13.667 -4.975 48.790 1.00 53.31 199 GLY A CA 1
ATOM 1471 C C . GLY A 1 199 ? -13.087 -6.188 49.510 1.00 53.31 199 GLY A C 1
ATOM 1472 O O . GLY A 1 199 ? -13.051 -6.224 50.738 1.00 53.31 199 GLY A O 1
ATOM 1473 N N . LEU A 1 200 ? -12.616 -7.180 48.751 1.00 64.56 200 LEU A N 1
ATOM 1474 C CA . LEU A 1 200 ? -11.657 -8.165 49.250 1.00 64.56 200 LEU A CA 1
ATOM 1475 C C . LEU A 1 200 ? -10.510 -7.405 49.923 1.00 64.56 200 LEU A C 1
ATOM 1477 O O . LEU A 1 200 ? -9.877 -6.557 49.293 1.00 64.56 200 LEU A O 1
ATOM 1481 N N . SER A 1 201 ? -10.306 -7.691 51.214 1.00 74.19 201 SER A N 1
ATOM 1482 C CA . SER A 1 201 ? -9.321 -7.032 52.076 1.00 74.19 201 SER A CA 1
ATOM 1483 C C . SER A 1 201 ? -7.994 -6.830 51.332 1.00 74.19 201 SER A C 1
ATOM 1485 O O . SER A 1 201 ? -7.541 -7.761 50.657 1.00 74.19 201 SER A O 1
ATOM 1487 N N . PRO A 1 202 ? -7.336 -5.662 51.455 1.00 77.38 202 PRO A N 1
ATOM 1488 C CA . PRO A 1 202 ? -6.059 -5.382 50.787 1.00 77.38 202 PRO A CA 1
ATOM 1489 C C . PRO A 1 202 ? -4.989 -6.451 51.069 1.00 77.38 202 PRO A C 1
ATOM 1491 O O . PRO A 1 202 ? -4.088 -6.665 50.259 1.00 77.38 202 PRO A O 1
ATOM 1494 N N . LEU A 1 203 ? -5.130 -7.191 52.174 1.00 82.00 203 LEU A N 1
ATOM 1495 C CA . LEU A 1 203 ? -4.287 -8.331 52.517 1.00 82.00 203 LEU A CA 1
ATOM 1496 C C . LEU A 1 203 ? -4.451 -9.520 51.550 1.00 82.00 203 LEU A C 1
ATOM 1498 O O . LEU A 1 203 ? -3.465 -10.165 51.209 1.00 82.00 203 LEU A O 1
ATOM 1502 N N . VAL A 1 204 ? -5.659 -9.782 51.041 1.00 82.88 204 VAL A N 1
ATOM 1503 C CA . VAL A 1 204 ? -5.915 -10.862 50.068 1.00 82.88 204 VAL A CA 1
ATOM 1504 C C . VAL A 1 204 ? -5.285 -10.538 48.712 1.00 82.88 204 VAL A C 1
ATOM 1506 O O . VAL A 1 204 ? -4.690 -11.413 48.083 1.00 82.88 204 VAL A O 1
ATOM 1509 N N . TRP A 1 205 ? -5.331 -9.272 48.291 1.00 85.56 205 TRP A N 1
ATOM 1510 C CA . TRP A 1 205 ? -4.644 -8.811 47.080 1.00 85.56 205 TRP A CA 1
ATOM 1511 C C . TRP A 1 205 ? -3.120 -8.897 47.203 1.00 85.56 205 TRP A C 1
ATOM 1513 O O . TRP A 1 205 ? -2.457 -9.354 46.271 1.00 85.56 205 TRP A O 1
ATOM 1523 N N . ALA A 1 206 ? -2.565 -8.519 48.358 1.00 87.56 206 ALA A N 1
ATOM 1524 C CA . ALA A 1 206 ? -1.129 -8.619 48.611 1.00 87.56 206 ALA A CA 1
ATOM 1525 C C . ALA A 1 206 ? -0.639 -10.078 48.582 1.00 87.56 206 ALA A C 1
ATOM 1527 O O . ALA A 1 206 ? 0.377 -10.375 47.951 1.00 87.56 206 ALA A O 1
ATOM 1528 N N . VAL A 1 207 ? -1.390 -11.003 49.194 1.00 92.38 207 VAL A N 1
ATOM 1529 C CA . VAL A 1 207 ? -1.075 -12.441 49.157 1.00 92.38 207 VAL A CA 1
ATOM 1530 C C . VAL A 1 207 ? -1.191 -12.992 47.732 1.00 92.38 207 VAL A C 1
ATOM 1532 O O . VAL A 1 207 ? -0.296 -13.707 47.285 1.00 92.38 207 VAL A O 1
ATOM 1535 N N . GLY A 1 208 ? -2.234 -12.613 46.985 1.00 90.75 208 GLY A N 1
ATOM 1536 C CA . GLY A 1 208 ? -2.404 -13.023 45.588 1.00 90.75 208 GLY A CA 1
ATOM 1537 C C . GLY A 1 208 ? -1.238 -12.586 44.694 1.00 90.75 208 GLY A C 1
ATOM 1538 O O . GLY A 1 208 ? -0.691 -13.399 43.948 1.00 90.75 208 GLY A O 1
ATOM 1539 N N . LEU A 1 209 ? -0.794 -11.331 44.821 1.00 92.56 209 LEU A N 1
ATOM 1540 C CA . LEU A 1 209 ? 0.365 -10.812 44.085 1.00 92.56 209 LEU A CA 1
ATOM 1541 C C . LEU A 1 209 ? 1.663 -11.542 44.447 1.00 92.56 209 LEU A C 1
ATOM 1543 O O . LEU A 1 209 ? 2.461 -11.848 43.559 1.00 92.56 209 LEU A O 1
ATOM 1547 N N . PHE A 1 210 ? 1.865 -11.859 45.728 1.00 93.38 210 PHE A N 1
ATOM 1548 C CA . PHE A 1 210 ? 3.059 -12.570 46.181 1.00 93.38 210 PHE A CA 1
ATOM 1549 C C . PHE A 1 210 ? 3.130 -13.999 45.621 1.00 93.38 210 PHE A C 1
ATOM 1551 O O . PHE A 1 210 ? 4.186 -14.430 45.154 1.00 93.38 210 PHE A O 1
ATOM 1558 N N . VAL A 1 211 ? 2.001 -14.717 45.593 1.00 95.19 211 VAL A N 1
ATOM 1559 C CA . VAL A 1 211 ? 1.924 -16.068 45.011 1.00 95.19 211 VAL A CA 1
ATOM 1560 C C . VAL A 1 211 ? 2.220 -16.035 43.509 1.00 95.19 211 VAL A C 1
ATOM 1562 O O . VAL A 1 211 ? 3.015 -16.843 43.028 1.00 95.19 211 VAL A O 1
ATOM 1565 N N . VAL A 1 212 ? 1.659 -15.073 42.767 1.00 94.25 212 VAL A N 1
ATOM 1566 C CA . VAL A 1 212 ? 1.925 -14.922 41.324 1.00 94.25 212 VAL A CA 1
ATOM 1567 C C . VAL A 1 212 ? 3.405 -14.620 41.054 1.00 94.25 212 VAL A C 1
ATOM 1569 O O . VAL A 1 212 ? 3.995 -15.214 40.151 1.00 94.25 212 VAL A O 1
ATOM 1572 N N . MET A 1 213 ? 4.028 -13.757 41.862 1.00 93.69 213 MET A N 1
ATOM 1573 C CA . MET A 1 213 ? 5.463 -13.453 41.775 1.00 93.69 213 MET A CA 1
ATOM 1574 C C . MET A 1 213 ? 6.338 -14.687 42.037 1.00 93.69 213 MET A C 1
ATOM 1576 O O . MET A 1 213 ? 7.273 -14.940 41.277 1.00 93.69 213 MET A O 1
ATOM 1580 N N . MET A 1 214 ? 6.014 -15.491 43.055 1.00 94.56 214 MET A N 1
ATOM 1581 C CA . MET A 1 214 ? 6.748 -16.725 43.369 1.00 94.56 214 MET A CA 1
ATOM 1582 C C . MET A 1 214 ? 6.641 -17.771 42.252 1.00 94.56 214 MET A C 1
ATOM 1584 O O . MET A 1 214 ? 7.649 -18.366 41.869 1.00 94.56 214 MET A O 1
ATOM 1588 N N . VAL A 1 215 ? 5.450 -17.957 41.673 1.00 95.06 215 VAL A N 1
ATOM 1589 C CA . VAL A 1 215 ? 5.254 -18.885 40.544 1.00 95.06 215 VAL A CA 1
ATOM 1590 C C . VAL A 1 215 ? 5.997 -18.399 39.295 1.00 95.06 215 VAL A C 1
ATOM 1592 O O . VAL A 1 215 ? 6.659 -19.195 38.628 1.00 95.06 215 VAL A O 1
ATOM 1595 N N . GLY A 1 216 ? 5.950 -17.095 39.001 1.00 92.38 216 GLY A N 1
ATOM 1596 C CA . GLY A 1 216 ? 6.677 -16.501 37.877 1.00 92.38 216 GLY A CA 1
ATOM 1597 C C . GLY A 1 216 ? 8.197 -16.652 38.002 1.00 92.38 216 GLY A C 1
ATOM 1598 O O . GLY A 1 216 ? 8.854 -17.067 37.046 1.00 92.38 216 GLY A O 1
ATOM 1599 N N . ALA A 1 217 ? 8.751 -16.387 39.188 1.00 93.81 217 ALA A N 1
ATOM 1600 C CA . ALA A 1 217 ? 10.178 -16.562 39.460 1.00 93.81 217 ALA A CA 1
ATOM 1601 C C . ALA A 1 217 ? 10.607 -18.037 39.371 1.00 93.81 217 ALA A C 1
ATOM 1603 O O . ALA A 1 217 ? 11.647 -18.338 38.783 1.00 93.81 217 ALA A O 1
ATOM 1604 N N . GLY A 1 218 ? 9.787 -18.961 39.886 1.00 93.88 218 GLY A N 1
ATOM 1605 C CA . GLY A 1 218 ? 10.033 -20.401 39.788 1.00 93.88 218 GLY A CA 1
ATOM 1606 C C . GLY A 1 218 ? 10.041 -20.906 38.343 1.00 93.88 218 GLY A C 1
ATOM 1607 O O . GLY A 1 218 ? 10.970 -21.607 37.943 1.00 93.88 218 GLY A O 1
ATOM 1608 N N . ALA A 1 219 ? 9.060 -20.498 37.530 1.00 92.44 219 ALA A N 1
ATOM 1609 C CA . ALA A 1 219 ? 8.998 -20.860 36.112 1.00 92.44 219 ALA A CA 1
ATOM 1610 C C . ALA A 1 219 ? 10.184 -20.291 35.313 1.00 92.44 219 ALA A C 1
ATOM 1612 O O . ALA A 1 219 ? 10.748 -20.977 34.457 1.00 92.44 219 ALA A O 1
ATOM 1613 N N . TRP A 1 220 ? 10.601 -19.059 35.620 1.00 94.31 220 TRP A N 1
ATOM 1614 C CA . TRP A 1 220 ? 11.772 -18.443 34.999 1.00 94.31 220 TRP A CA 1
ATOM 1615 C C . TRP A 1 220 ? 13.068 -19.183 35.357 1.00 94.31 220 TRP A C 1
ATOM 1617 O O . TRP A 1 220 ? 13.838 -19.538 34.464 1.00 94.31 220 TRP A O 1
ATOM 1627 N N . ALA A 1 221 ? 13.280 -19.490 36.641 1.00 93.62 221 ALA A N 1
ATOM 1628 C CA . ALA A 1 221 ? 14.448 -20.240 37.101 1.00 93.62 221 ALA A CA 1
ATOM 1629 C C . ALA A 1 221 ? 14.491 -21.658 36.509 1.00 93.62 221 ALA A C 1
ATOM 1631 O O . ALA A 1 221 ? 15.544 -22.095 36.045 1.00 93.62 221 ALA A O 1
ATOM 1632 N N . TRP A 1 222 ? 13.346 -22.347 36.446 1.00 92.81 222 TRP A N 1
ATOM 1633 C CA . TRP A 1 222 ? 13.228 -23.655 35.797 1.00 92.81 222 TRP A CA 1
ATOM 1634 C C . TRP A 1 222 ? 13.614 -23.587 34.318 1.00 92.81 222 TRP A C 1
ATOM 1636 O O . TRP A 1 222 ? 14.415 -24.393 33.847 1.00 92.81 222 TRP A O 1
ATOM 1646 N N . SER A 1 223 ? 13.098 -22.596 33.584 1.00 90.31 223 SER A N 1
ATOM 1647 C CA . SER A 1 223 ? 13.451 -22.399 32.176 1.00 90.31 223 SER A CA 1
ATOM 1648 C C . SER A 1 223 ? 14.934 -22.083 31.981 1.00 90.31 223 SER A C 1
ATOM 1650 O O . SER A 1 223 ? 15.484 -22.439 30.941 1.00 90.31 223 SER A O 1
ATOM 1652 N N . TYR A 1 224 ? 15.571 -21.401 32.933 1.00 90.06 224 TYR A N 1
ATOM 1653 C CA . TYR A 1 224 ? 16.991 -21.073 32.854 1.00 90.06 224 TYR A CA 1
ATOM 1654 C C . TYR A 1 224 ? 17.872 -22.300 33.130 1.00 90.06 224 TYR A C 1
ATOM 1656 O O . TYR A 1 224 ? 18.831 -22.537 32.402 1.00 90.06 224 TYR A O 1
ATOM 1664 N N . LEU A 1 225 ? 17.510 -23.111 34.128 1.00 91.81 225 LEU A N 1
ATOM 1665 C CA . LEU A 1 225 ? 18.225 -24.340 34.496 1.00 91.81 225 LEU A CA 1
ATOM 1666 C C . LEU A 1 225 ? 18.067 -25.459 33.457 1.00 91.81 225 LEU A C 1
ATOM 1668 O O . LEU A 1 225 ? 18.991 -26.242 33.262 1.00 91.81 225 LEU A O 1
ATOM 1672 N N . HIS A 1 226 ? 16.920 -25.522 32.775 1.00 86.50 226 HIS A N 1
ATOM 1673 C CA . HIS A 1 226 ? 16.643 -26.520 31.737 1.00 86.50 226 HIS A CA 1
ATOM 1674 C C . HIS A 1 226 ? 16.896 -26.033 30.311 1.00 86.50 226 HIS A C 1
ATOM 1676 O O . HIS A 1 226 ? 16.532 -26.733 29.365 1.00 86.50 226 HIS A O 1
ATOM 1682 N N . ARG A 1 227 ? 17.536 -24.872 30.117 1.00 78.88 227 ARG A N 1
ATOM 1683 C CA . ARG A 1 227 ? 18.079 -24.564 28.794 1.00 78.88 227 ARG A CA 1
ATOM 1684 C C . ARG A 1 227 ? 19.161 -25.602 28.494 1.00 78.88 227 ARG A C 1
ATOM 1686 O O . ARG A 1 227 ? 20.154 -25.633 29.223 1.00 78.88 227 ARG A O 1
ATOM 1693 N N . PRO A 1 228 ? 18.989 -26.461 27.470 1.00 71.44 228 PRO A N 1
ATOM 1694 C CA . PRO A 1 228 ? 20.080 -27.312 27.035 1.00 71.44 228 PRO A CA 1
ATOM 1695 C C . PRO A 1 228 ? 21.247 -26.381 26.731 1.00 71.44 228 PRO A C 1
ATOM 1697 O O . PRO A 1 228 ? 21.071 -25.372 26.046 1.00 71.44 228 PRO A O 1
ATOM 1700 N N . ALA A 1 229 ? 22.408 -26.675 27.313 1.00 65.19 229 ALA A N 1
ATOM 1701 C CA . ALA A 1 229 ? 23.640 -26.028 26.919 1.00 65.19 229 ALA A CA 1
ATOM 1702 C C . ALA A 1 229 ? 23.820 -26.351 25.435 1.00 65.19 229 ALA A C 1
ATOM 1704 O O . ALA A 1 229 ? 24.285 -27.436 25.085 1.00 65.19 229 ALA A O 1
ATOM 1705 N N . GLU A 1 230 ? 23.361 -25.450 24.563 1.00 63.28 230 GLU A N 1
ATOM 1706 C CA . GLU A 1 230 ? 23.774 -25.432 23.174 1.00 63.28 230 GLU A CA 1
ATOM 1707 C C . GLU A 1 230 ? 25.285 -25.313 23.236 1.00 63.28 230 GLU A C 1
ATOM 1709 O O . GLU A 1 230 ? 25.853 -24.277 23.590 1.00 63.28 230 GLU A O 1
ATOM 1714 N N . VAL A 1 231 ? 25.908 -26.470 23.031 1.00 55.97 231 VAL A N 1
ATOM 1715 C CA . VAL A 1 231 ? 27.334 -26.659 22.881 1.00 55.97 231 VAL A CA 1
ATOM 1716 C C . VAL A 1 231 ? 27.807 -25.509 22.015 1.00 55.97 231 VAL A C 1
ATOM 1718 O O . VAL A 1 231 ? 27.351 -25.366 20.883 1.00 55.97 231 VAL A O 1
ATOM 1721 N N . ALA A 1 232 ? 28.675 -24.670 22.581 1.00 53.16 232 ALA A N 1
ATOM 1722 C CA . ALA A 1 232 ? 29.439 -23.680 21.851 1.00 53.16 232 ALA A CA 1
ATOM 1723 C C . ALA A 1 232 ? 30.201 -24.431 20.756 1.00 53.16 232 ALA A C 1
ATOM 1725 O O . ALA A 1 232 ? 31.297 -24.956 20.963 1.00 53.16 232 ALA A O 1
ATOM 1726 N N . GLN A 1 233 ? 29.546 -24.581 19.609 1.00 50.50 233 GLN A N 1
ATOM 1727 C CA . GLN A 1 233 ? 30.040 -25.340 18.489 1.00 50.50 233 GLN A CA 1
ATOM 1728 C C . GLN A 1 233 ? 31.042 -24.441 17.786 1.00 50.50 233 GLN A C 1
ATOM 1730 O O . GLN A 1 233 ? 30.716 -23.635 16.926 1.00 50.50 233 GLN A O 1
ATOM 1735 N N . SER A 1 234 ? 32.276 -24.600 18.255 1.00 48.06 234 SER A N 1
ATOM 1736 C CA . SER A 1 234 ? 33.460 -24.714 17.426 1.00 48.06 234 SER A CA 1
ATOM 1737 C C . SER A 1 234 ? 33.672 -23.558 16.451 1.00 48.06 234 SER A C 1
ATOM 1739 O O . SER A 1 234 ? 33.248 -23.571 15.298 1.00 48.06 234 SER A O 1
ATOM 1741 N N . SER A 1 235 ? 34.478 -22.605 16.905 1.00 52.94 235 SER A N 1
ATOM 1742 C CA . SER A 1 235 ? 35.332 -21.777 16.060 1.00 52.94 235 SER A CA 1
ATOM 1743 C C . SER A 1 235 ? 36.393 -22.636 15.350 1.00 52.94 235 SER A C 1
ATOM 1745 O O . SER A 1 235 ? 37.591 -22.463 15.579 1.00 52.94 235 SER A O 1
ATOM 1747 N N . ASN A 1 236 ? 35.975 -23.592 14.521 1.00 55.84 236 ASN A N 1
ATOM 1748 C CA . ASN A 1 236 ? 36.869 -24.179 13.536 1.00 55.84 236 ASN A CA 1
ATOM 1749 C C . ASN A 1 236 ? 36.921 -23.223 12.336 1.00 55.84 236 ASN A C 1
ATOM 1751 O O . ASN A 1 236 ? 35.868 -22.902 11.776 1.00 55.84 236 ASN A O 1
ATOM 1755 N N . PRO A 1 237 ? 38.110 -22.736 11.935 1.00 67.06 237 PRO A N 1
ATOM 1756 C CA . PRO A 1 237 ? 38.241 -22.031 10.671 1.00 67.06 237 PRO A CA 1
ATOM 1757 C C . PRO A 1 237 ? 37.786 -22.959 9.533 1.00 67.06 237 PRO A C 1
ATOM 1759 O O . PRO A 1 237 ? 37.995 -24.175 9.620 1.00 67.06 237 PRO A O 1
ATOM 1762 N N . PRO A 1 238 ? 37.151 -22.419 8.478 1.00 66.94 238 PRO A N 1
ATOM 1763 C CA . PRO A 1 238 ? 36.752 -23.222 7.333 1.00 66.94 238 PRO A CA 1
ATOM 1764 C C . PRO A 1 238 ? 37.989 -23.946 6.776 1.00 66.94 238 PRO A C 1
ATOM 1766 O O . PRO A 1 238 ? 39.037 -23.307 6.622 1.00 66.94 238 PRO A O 1
ATOM 1769 N N . PRO A 1 239 ? 37.912 -25.262 6.502 1.00 73.12 239 PRO A N 1
ATOM 1770 C CA . PRO A 1 239 ? 39.012 -25.965 5.861 1.00 73.12 239 PRO A CA 1
ATOM 1771 C C . PRO A 1 239 ? 39.335 -25.284 4.522 1.00 73.12 239 PRO A C 1
ATOM 1773 O O . PRO A 1 239 ? 38.420 -24.783 3.857 1.00 73.12 239 PRO A O 1
ATOM 1776 N N . PRO A 1 240 ? 40.619 -25.229 4.121 1.00 74.44 240 PRO A N 1
ATOM 1777 C CA . PRO A 1 240 ? 40.992 -24.685 2.825 1.00 74.44 240 PRO A CA 1
ATOM 1778 C C . PRO A 1 240 ? 40.218 -25.420 1.720 1.00 74.44 240 PRO A C 1
ATOM 1780 O O . PRO A 1 240 ? 39.986 -26.628 1.844 1.00 74.44 240 PRO A O 1
ATOM 1783 N N . PRO A 1 241 ? 39.800 -24.712 0.655 1.00 67.88 241 PRO A N 1
ATOM 1784 C CA . PRO A 1 241 ? 39.115 -25.347 -0.459 1.00 67.88 241 PRO A CA 1
ATOM 1785 C C . PRO A 1 241 ? 39.992 -26.490 -0.989 1.00 67.88 241 PRO A C 1
ATOM 1787 O O . PRO A 1 241 ? 41.207 -26.299 -1.128 1.00 67.88 241 PRO A O 1
ATOM 1790 N N . PRO A 1 242 ? 39.419 -27.678 -1.256 1.00 68.62 242 PRO A N 1
ATOM 1791 C CA . PRO A 1 242 ? 40.182 -28.766 -1.840 1.00 68.62 242 PRO A CA 1
ATOM 1792 C C . PRO A 1 242 ? 40.816 -28.280 -3.152 1.00 68.62 242 PRO A C 1
ATOM 1794 O O . PRO A 1 242 ? 40.178 -27.515 -3.886 1.00 68.62 242 PRO A O 1
ATOM 1797 N N . PRO A 1 243 ? 42.069 -28.675 -3.448 1.00 65.50 243 PRO A N 1
ATOM 1798 C CA . PRO A 1 243 ? 42.702 -28.331 -4.711 1.00 65.50 243 PRO A CA 1
ATOM 1799 C C . PRO A 1 243 ? 41.785 -28.774 -5.848 1.00 65.50 243 PRO A C 1
ATOM 1801 O O . PRO A 1 243 ? 41.257 -29.886 -5.818 1.00 65.50 243 PRO A O 1
ATOM 1804 N N . ALA A 1 244 ? 41.566 -27.870 -6.806 1.00 57.16 244 ALA A N 1
ATOM 1805 C CA . ALA A 1 244 ? 40.733 -28.098 -7.975 1.00 57.16 244 ALA A CA 1
ATOM 1806 C C . ALA A 1 244 ? 41.092 -29.452 -8.599 1.00 57.16 244 ALA A C 1
ATOM 1808 O O . ALA A 1 244 ? 42.172 -29.618 -9.169 1.00 57.16 244 ALA A O 1
ATOM 1809 N N . ALA A 1 245 ? 40.198 -30.427 -8.431 1.00 54.31 245 ALA A N 1
ATOM 1810 C CA . ALA A 1 245 ? 40.326 -31.712 -9.083 1.00 54.31 245 ALA A CA 1
ATOM 1811 C C . ALA A 1 245 ? 40.275 -31.457 -10.590 1.00 54.31 245 ALA A C 1
ATOM 1813 O O . ALA A 1 245 ? 39.338 -30.837 -11.099 1.00 54.31 245 ALA A O 1
ATOM 1814 N N . ALA A 1 246 ? 41.327 -31.894 -11.278 1.00 61.66 246 ALA A N 1
ATOM 1815 C CA . ALA A 1 246 ? 41.374 -31.930 -12.726 1.00 61.66 246 ALA A CA 1
ATOM 1816 C C . ALA A 1 246 ? 40.128 -32.661 -13.266 1.00 61.66 246 ALA A C 1
ATOM 1818 O O . ALA A 1 246 ? 39.663 -33.612 -12.629 1.00 61.66 246 ALA A O 1
ATOM 1819 N N . PRO A 1 247 ? 39.574 -32.235 -14.414 1.00 50.94 247 PRO A N 1
ATOM 1820 C CA . PRO A 1 247 ? 38.414 -32.890 -15.001 1.00 50.94 247 PRO A CA 1
ATOM 1821 C C . PRO A 1 247 ? 38.751 -34.353 -15.307 1.00 50.94 247 PRO A C 1
ATOM 1823 O O . PRO A 1 247 ? 39.662 -34.639 -16.085 1.00 50.94 247 PRO A O 1
ATOM 1826 N N . ALA A 1 248 ? 38.027 -35.272 -14.668 1.00 53.97 248 ALA A N 1
ATOM 1827 C CA . ALA A 1 248 ? 38.067 -36.685 -15.012 1.00 53.97 248 ALA A CA 1
ATOM 1828 C C . ALA A 1 248 ? 37.475 -36.892 -16.423 1.00 53.97 248 ALA A C 1
ATOM 1830 O O . ALA A 1 248 ? 36.558 -36.159 -16.813 1.00 53.97 248 ALA A O 1
ATOM 1831 N N . PRO A 1 249 ? 37.991 -37.859 -17.199 1.00 56.72 249 PRO A N 1
ATOM 1832 C CA . PRO A 1 249 ? 37.476 -38.162 -18.523 1.00 56.72 249 PRO A CA 1
ATOM 1833 C C . PRO A 1 249 ? 36.077 -38.771 -18.405 1.00 56.72 249 PRO A C 1
ATOM 1835 O O . PRO A 1 249 ? 35.819 -39.622 -17.559 1.00 56.72 249 PRO A O 1
ATOM 1838 N N . VAL A 1 250 ? 35.173 -38.299 -19.260 1.00 52.25 250 VAL A N 1
ATOM 1839 C CA . VAL A 1 250 ? 33.821 -38.832 -19.413 1.00 52.25 250 VAL A CA 1
ATOM 1840 C C . VAL A 1 250 ? 33.940 -40.221 -20.040 1.00 52.25 250 VAL A C 1
ATOM 1842 O O . VAL A 1 250 ? 34.123 -40.339 -21.250 1.00 52.25 250 VAL A O 1
ATOM 1845 N N . GLU A 1 251 ? 33.876 -41.266 -19.218 1.00 48.06 251 GLU A N 1
ATOM 1846 C CA . GLU A 1 251 ? 33.587 -42.620 -19.684 1.00 48.06 251 GLU A CA 1
ATOM 1847 C C . GLU A 1 251 ? 32.086 -42.714 -19.968 1.00 48.06 251 GLU A C 1
ATOM 1849 O O . GLU A 1 251 ? 31.239 -42.513 -19.097 1.00 48.06 251 GLU A O 1
ATOM 1854 N N . ALA A 1 252 ? 31.772 -42.945 -21.239 1.00 59.47 252 ALA A N 1
ATOM 1855 C CA . ALA A 1 252 ? 30.457 -43.344 -21.690 1.00 59.47 252 ALA A CA 1
ATOM 1856 C C . ALA A 1 252 ? 30.264 -44.821 -21.337 1.00 59.47 252 ALA A C 1
ATOM 1858 O O . ALA A 1 252 ? 31.029 -45.648 -21.827 1.00 59.47 252 ALA A O 1
ATOM 1859 N N . ASP A 1 253 ? 29.244 -45.148 -20.542 1.00 45.91 253 ASP A N 1
ATOM 1860 C CA . ASP A 1 253 ? 28.809 -46.535 -20.396 1.00 45.91 253 ASP A CA 1
ATOM 1861 C C . ASP A 1 253 ? 27.282 -46.642 -20.225 1.00 45.91 253 ASP A C 1
ATOM 1863 O O . ASP A 1 253 ? 26.694 -46.113 -19.285 1.00 45.91 253 ASP A O 1
ATOM 1867 N N . ILE A 1 254 ? 26.681 -47.245 -21.259 1.00 49.94 254 ILE A N 1
ATOM 1868 C CA . ILE A 1 254 ? 25.618 -48.267 -21.270 1.00 49.94 254 ILE A CA 1
ATOM 1869 C C . ILE A 1 254 ? 24.419 -48.022 -20.327 1.00 49.94 254 ILE A C 1
ATOM 1871 O O . ILE A 1 254 ? 24.491 -48.154 -19.117 1.00 49.94 254 ILE A O 1
ATOM 1875 N N . SER A 1 255 ? 23.279 -47.572 -20.863 1.00 52.84 255 SER A N 1
ATOM 1876 C CA . SER A 1 255 ? 22.179 -48.423 -21.366 1.00 52.84 255 SER A CA 1
ATOM 1877 C C . SER A 1 255 ? 21.504 -49.257 -20.268 1.00 52.84 255 SER A C 1
ATOM 1879 O O . SER A 1 255 ? 21.833 -50.418 -20.051 1.00 52.84 255 SER A O 1
ATOM 1881 N N . GLU A 1 256 ? 20.495 -48.662 -19.630 1.00 52.47 256 GLU A N 1
ATOM 1882 C CA . GLU A 1 256 ? 19.468 -49.394 -18.889 1.00 52.47 256 GLU A CA 1
ATOM 1883 C C . GLU A 1 256 ? 18.101 -48.961 -19.437 1.00 52.47 256 GLU A C 1
ATOM 1885 O O . GLU A 1 256 ? 17.698 -47.799 -19.347 1.00 52.47 256 GLU A O 1
ATOM 1890 N N . SER A 1 257 ? 17.449 -49.889 -20.136 1.00 51.81 257 SER A N 1
ATOM 1891 C CA . SER A 1 257 ? 16.155 -49.702 -20.790 1.00 51.81 257 SER A CA 1
ATOM 1892 C C . SER A 1 257 ? 15.020 -49.681 -19.758 1.00 51.81 257 SER A C 1
ATOM 1894 O O . SER A 1 257 ? 14.951 -50.589 -18.929 1.00 51.81 257 SER A O 1
ATOM 1896 N N . PRO A 1 258 ? 14.086 -48.715 -19.808 1.00 64.81 258 PRO A N 1
ATOM 1897 C CA . PRO A 1 258 ? 12.834 -48.809 -19.065 1.00 64.81 258 PRO A CA 1
ATOM 1898 C C . PRO A 1 258 ? 11.866 -49.811 -19.732 1.00 64.81 258 PRO A C 1
ATOM 1900 O O . PRO A 1 258 ? 11.942 -50.020 -20.944 1.00 64.81 258 PRO A O 1
ATOM 1903 N N . PRO A 1 259 ? 10.959 -50.436 -18.958 1.00 61.25 259 PRO A N 1
ATOM 1904 C CA . PRO A 1 259 ? 10.078 -51.495 -19.438 1.00 61.25 259 PRO A CA 1
ATOM 1905 C C . PRO A 1 259 ? 9.027 -50.993 -20.436 1.00 61.25 259 PRO A C 1
ATOM 1907 O O . PRO A 1 259 ? 8.452 -49.913 -20.274 1.00 61.25 259 PRO A O 1
ATOM 1910 N N . ASP A 1 260 ? 8.766 -51.842 -21.433 1.00 49.69 260 ASP A N 1
ATOM 1911 C CA . ASP A 1 260 ? 7.740 -51.724 -22.467 1.00 49.69 260 ASP A CA 1
ATOM 1912 C C . ASP A 1 260 ? 6.391 -51.266 -21.900 1.00 49.69 260 ASP A C 1
ATOM 1914 O O . ASP A 1 260 ? 5.634 -52.032 -21.299 1.00 49.69 260 ASP A O 1
ATOM 1918 N N . THR A 1 261 ? 6.068 -49.996 -22.134 1.00 57.66 261 THR A N 1
ATOM 1919 C CA . THR A 1 261 ? 4.697 -49.501 -22.037 1.00 57.66 261 THR A CA 1
ATOM 1920 C C . THR A 1 261 ? 4.075 -49.665 -23.414 1.00 57.66 261 THR A C 1
ATOM 1922 O O . THR A 1 261 ? 4.456 -48.981 -24.362 1.00 57.66 261 THR A O 1
ATOM 1925 N N . VAL A 1 262 ? 3.151 -50.619 -23.518 1.00 64.75 262 VAL A N 1
ATOM 1926 C CA . VAL A 1 262 ? 2.327 -50.870 -24.704 1.00 64.75 262 VAL A CA 1
ATOM 1927 C C . VAL A 1 262 ? 1.656 -49.554 -25.123 1.00 64.75 262 VAL A C 1
ATOM 1929 O O . VAL A 1 262 ? 0.912 -48.990 -24.319 1.00 64.75 262 VAL A O 1
ATOM 1932 N N . PRO A 1 263 ? 1.910 -49.038 -26.339 1.00 58.44 263 PRO A N 1
ATOM 1933 C CA . PRO A 1 263 ? 1.247 -47.835 -26.813 1.00 58.44 263 PRO A CA 1
ATOM 1934 C C . PRO A 1 263 ? -0.238 -48.118 -27.052 1.00 58.44 263 PRO A C 1
ATOM 1936 O O . PRO A 1 263 ? -0.618 -49.037 -27.778 1.00 58.44 263 PRO A O 1
ATOM 1939 N N . GLU A 1 264 ? -1.066 -47.304 -26.408 1.00 66.56 264 GLU A N 1
ATOM 1940 C CA . GLU A 1 264 ? -2.500 -47.197 -26.644 1.00 66.56 264 GLU A CA 1
ATOM 1941 C C . GLU A 1 264 ? -2.744 -46.838 -28.128 1.00 66.56 264 GLU A C 1
ATOM 1943 O O . GLU A 1 264 ? -2.004 -46.018 -28.685 1.00 66.56 264 GLU A O 1
ATOM 1948 N N . PRO A 1 265 ? -3.718 -47.468 -28.814 1.00 68.31 265 PRO A N 1
ATOM 1949 C CA . PRO A 1 265 ? -3.954 -47.238 -30.234 1.00 68.31 265 PRO A CA 1
ATOM 1950 C C . PRO A 1 265 ? -4.347 -45.781 -30.487 1.00 68.31 265 PRO A C 1
ATOM 1952 O O . PRO A 1 265 ? -5.381 -45.301 -30.025 1.00 68.31 265 PRO A O 1
ATOM 1955 N N . VAL A 1 266 ? -3.500 -45.091 -31.250 1.00 68.88 266 VAL A N 1
ATOM 1956 C CA . VAL A 1 266 ? -3.759 -43.756 -31.788 1.00 68.88 266 VAL A CA 1
ATOM 1957 C C . VAL A 1 266 ? -5.029 -43.826 -32.646 1.00 68.88 266 VAL A C 1
ATOM 1959 O O . VAL A 1 266 ? -5.058 -44.627 -33.585 1.00 68.88 266 VAL A O 1
ATOM 1962 N N . PRO A 1 267 ? -6.078 -43.034 -32.351 1.00 68.12 267 PRO A N 1
ATOM 1963 C CA . PRO A 1 267 ? -7.264 -42.992 -33.187 1.00 68.12 267 PRO A CA 1
ATOM 1964 C C . PRO A 1 267 ? -6.905 -42.486 -34.586 1.00 68.12 267 PRO A C 1
ATOM 1966 O O . PRO A 1 267 ? -6.197 -41.494 -34.766 1.00 68.12 267 PRO A O 1
ATOM 1969 N N . GLU A 1 268 ? -7.395 -43.242 -35.559 1.00 69.50 268 GLU A N 1
ATOM 1970 C CA . GLU A 1 268 ? -7.301 -43.027 -36.994 1.00 69.50 268 GLU A CA 1
ATOM 1971 C C . GLU A 1 268 ? -7.764 -41.598 -37.349 1.00 69.50 268 GLU A C 1
ATOM 1973 O O . GLU A 1 268 ? -8.836 -41.181 -36.902 1.00 69.50 268 GLU A O 1
ATOM 1978 N N . PRO A 1 269 ? -6.966 -40.808 -38.091 1.00 62.59 269 PRO A N 1
ATOM 1979 C CA . PRO A 1 269 ? -7.343 -39.445 -38.437 1.00 62.59 269 PRO A CA 1
ATOM 1980 C C . PRO A 1 269 ? -8.562 -39.461 -39.362 1.00 62.59 269 PRO A C 1
ATOM 1982 O O . PRO A 1 269 ? -8.524 -40.027 -40.456 1.00 62.59 269 PRO A O 1
ATOM 1985 N N . GLU A 1 270 ? -9.640 -38.818 -38.912 1.00 66.38 270 GLU A N 1
ATOM 1986 C CA . GLU A 1 270 ? -10.832 -38.578 -39.719 1.00 66.38 270 GLU A CA 1
ATOM 1987 C C . GLU A 1 270 ? -10.463 -37.844 -41.024 1.00 66.38 270 GLU A C 1
ATOM 1989 O O . GLU A 1 270 ? -9.559 -36.998 -41.038 1.00 66.38 270 GLU A O 1
ATOM 1994 N N . PRO A 1 271 ? -11.140 -38.161 -42.143 1.00 61.62 271 PRO A N 1
ATOM 1995 C CA . PRO A 1 271 ? -10.854 -37.557 -43.433 1.00 61.62 271 PRO A CA 1
ATOM 1996 C C . PRO A 1 271 ? -11.068 -36.045 -43.368 1.00 61.62 271 PRO A C 1
ATOM 1998 O O . PRO A 1 271 ? -12.174 -35.562 -43.130 1.00 61.62 271 PRO A O 1
ATOM 2001 N N . VAL A 1 272 ? -9.984 -35.312 -43.620 1.00 57.06 272 VAL A N 1
ATOM 2002 C CA . VAL A 1 272 ? -9.970 -33.862 -43.811 1.00 57.06 272 VAL A CA 1
ATOM 2003 C C . VAL A 1 272 ? -10.971 -33.523 -44.912 1.00 57.06 272 VAL A C 1
ATOM 2005 O O . VAL A 1 272 ? -10.731 -33.763 -46.097 1.00 57.06 272 VAL A O 1
ATOM 2008 N N . VAL A 1 273 ? -12.126 -32.999 -44.504 1.00 60.94 273 VAL A N 1
ATOM 2009 C CA . VAL A 1 273 ? -13.093 -32.382 -45.406 1.00 60.94 273 VAL A CA 1
ATOM 2010 C C . VAL A 1 273 ? -12.376 -31.209 -46.056 1.00 60.94 273 VAL A C 1
ATOM 2012 O O . VAL A 1 273 ? -11.895 -30.315 -45.367 1.00 60.94 273 VAL A O 1
ATOM 2015 N N . ALA A 1 274 ? -12.257 -31.256 -47.381 1.00 54.56 274 ALA A N 1
ATOM 2016 C CA . ALA A 1 274 ? -11.683 -30.190 -48.181 1.00 54.56 274 ALA A CA 1
ATOM 2017 C C . ALA A 1 274 ? -12.425 -28.878 -47.888 1.00 54.56 274 ALA A C 1
ATOM 2019 O O . ALA A 1 274 ? -13.553 -28.676 -48.344 1.00 54.56 274 ALA A O 1
ATOM 2020 N N . GLU A 1 275 ? -11.796 -28.004 -47.102 1.00 53.62 275 GLU A N 1
ATOM 2021 C CA . GLU A 1 275 ? -12.225 -26.622 -46.949 1.00 53.62 275 GLU A CA 1
ATOM 2022 C C . GLU A 1 275 ? -12.189 -25.954 -48.322 1.00 53.62 275 GLU A C 1
ATOM 2024 O O . GLU A 1 275 ? -11.205 -26.023 -49.066 1.00 53.62 275 GLU A O 1
ATOM 2029 N N . ALA A 1 276 ? -13.321 -25.348 -48.669 1.00 66.12 276 ALA A N 1
ATOM 2030 C CA . ALA A 1 276 ? -13.475 -24.552 -49.867 1.00 66.12 276 ALA A CA 1
ATOM 2031 C C . ALA A 1 276 ? -12.418 -23.429 -49.901 1.00 66.12 276 ALA A C 1
ATOM 2033 O O . ALA A 1 276 ? -11.997 -22.949 -48.844 1.00 66.12 276 ALA A O 1
ATOM 2034 N N . PRO A 1 277 ? -11.991 -22.986 -51.098 1.00 60.88 277 PRO A N 1
ATOM 2035 C CA . PRO A 1 277 ? -11.015 -21.914 -51.237 1.00 60.88 277 PRO A CA 1
ATOM 2036 C C . PRO A 1 277 ? -11.481 -20.683 -50.450 1.00 60.88 277 PRO A C 1
ATOM 2038 O O . PRO A 1 277 ? -12.648 -20.308 -50.596 1.00 60.88 277 PRO A O 1
ATOM 2041 N N . PRO A 1 278 ? -10.616 -20.047 -49.641 1.00 52.41 278 PRO A N 1
ATOM 2042 C CA . PRO A 1 278 ? -10.996 -18.851 -48.912 1.00 52.41 278 PRO A CA 1
ATOM 2043 C C . PRO A 1 278 ? -11.434 -17.786 -49.915 1.00 52.41 278 PRO A C 1
ATOM 2045 O O . PRO A 1 278 ? -10.660 -17.362 -50.780 1.00 52.41 278 PRO A O 1
ATOM 2048 N N . GLU A 1 279 ? -12.700 -17.382 -49.808 1.00 53.66 279 GLU A N 1
ATOM 2049 C CA . GLU A 1 279 ? -13.200 -16.181 -50.455 1.00 53.66 279 GLU A CA 1
ATOM 2050 C C . GLU A 1 279 ? -12.264 -15.032 -50.088 1.00 53.66 279 GLU A C 1
ATOM 2052 O O . GLU A 1 279 ? -11.930 -14.795 -48.927 1.00 53.66 279 GLU A O 1
ATOM 2057 N N . LYS A 1 280 ? -11.779 -14.372 -51.133 1.00 53.53 280 LYS A N 1
ATOM 2058 C CA . LYS A 1 280 ? -10.853 -13.254 -51.086 1.00 53.53 280 LYS A CA 1
ATOM 2059 C C . LYS A 1 280 ? -11.503 -12.137 -50.265 1.00 53.53 280 LYS A C 1
ATOM 2061 O O . LYS A 1 280 ? -12.323 -11.393 -50.800 1.00 53.53 280 LYS A O 1
ATOM 2066 N N . SER A 1 281 ? -11.165 -12.049 -48.976 1.00 58.22 281 SER A N 1
ATOM 2067 C CA . SER A 1 281 ? -11.546 -10.915 -48.134 1.00 58.22 281 SER A CA 1
ATOM 2068 C C . SER A 1 281 ? -11.184 -9.624 -48.869 1.00 58.22 281 SER A C 1
ATOM 2070 O O . SER A 1 281 ? -10.058 -9.529 -49.373 1.00 58.22 281 SER A O 1
ATOM 2072 N N . PRO A 1 282 ? -12.115 -8.661 -48.984 1.00 58.44 282 PRO A N 1
ATOM 2073 C CA . PRO A 1 282 ? -11.835 -7.401 -49.644 1.00 58.44 282 PRO A CA 1
ATOM 2074 C C . PRO A 1 282 ? -10.645 -6.743 -48.951 1.00 58.44 282 PRO A C 1
ATOM 2076 O O . PRO A 1 282 ? -10.605 -6.607 -47.728 1.00 58.44 282 PRO A O 1
ATOM 2079 N N . GLU A 1 283 ? -9.654 -6.416 -49.771 1.00 57.41 283 GLU A N 1
ATOM 2080 C CA . GLU A 1 283 ? -8.492 -5.613 -49.424 1.00 57.41 283 GLU A CA 1
ATOM 2081 C C . GLU A 1 283 ? -8.985 -4.381 -48.650 1.00 57.41 283 GLU A C 1
ATOM 2083 O O . GLU A 1 283 ? -9.853 -3.673 -49.171 1.00 57.41 283 GLU A O 1
ATOM 2088 N N . PRO A 1 284 ? -8.551 -4.175 -47.390 1.00 53.03 284 PRO A N 1
ATOM 2089 C CA . PRO A 1 284 ? -9.048 -3.074 -46.585 1.00 53.03 284 PRO A CA 1
ATOM 2090 C C . PRO A 1 284 ? -8.717 -1.771 -47.304 1.00 53.03 284 PRO A C 1
ATOM 2092 O O . PRO A 1 284 ? -7.555 -1.448 -47.551 1.00 53.03 284 PRO A O 1
ATOM 2095 N N . GLU A 1 285 ? -9.782 -1.071 -47.680 1.00 59.78 285 GLU A N 1
ATOM 2096 C CA . GLU A 1 285 ? -9.747 0.268 -48.241 1.00 59.78 285 GLU A CA 1
ATOM 2097 C C . GLU A 1 285 ? -8.860 1.136 -47.332 1.00 59.78 285 GLU A C 1
ATOM 2099 O O . GLU A 1 285 ? -9.007 1.055 -46.108 1.00 59.78 285 GLU A O 1
ATOM 2104 N N . PRO A 1 286 ? -7.889 1.893 -47.879 1.00 59.97 286 PRO A N 1
ATOM 2105 C CA . PRO A 1 286 ? -6.941 2.647 -47.071 1.00 59.97 286 PRO A CA 1
ATOM 2106 C C . PRO A 1 286 ? -7.712 3.581 -46.143 1.00 59.97 286 PRO A C 1
ATOM 2108 O O . PRO A 1 286 ? -8.384 4.508 -46.596 1.00 59.97 286 PRO A O 1
ATOM 2111 N N . GLU A 1 287 ? -7.627 3.302 -44.844 1.00 55.47 287 GLU A N 1
ATOM 2112 C CA . GLU A 1 287 ? -8.207 4.121 -43.791 1.00 55.47 287 GLU A CA 1
ATOM 2113 C C . GLU A 1 287 ? -7.566 5.507 -43.896 1.00 55.47 287 GLU A C 1
ATOM 2115 O O . GLU A 1 287 ? -6.391 5.707 -43.587 1.00 55.47 287 GLU A O 1
ATOM 2120 N N . ILE A 1 288 ? -8.323 6.454 -44.454 1.00 55.12 288 ILE A N 1
ATOM 2121 C CA . ILE A 1 288 ? -7.932 7.854 -44.546 1.00 55.12 288 ILE A CA 1
ATOM 2122 C C . ILE A 1 288 ? -7.877 8.352 -43.105 1.00 55.12 288 ILE A C 1
ATOM 2124 O O . ILE A 1 288 ? -8.917 8.659 -42.518 1.00 55.12 288 ILE A O 1
ATOM 2128 N N . GLU A 1 289 ? -6.673 8.392 -42.526 1.00 49.31 289 GLU A N 1
ATOM 2129 C CA . GLU A 1 289 ? -6.446 9.038 -41.237 1.00 49.31 289 GLU A CA 1
ATOM 2130 C C . GLU A 1 289 ? -7.070 10.440 -4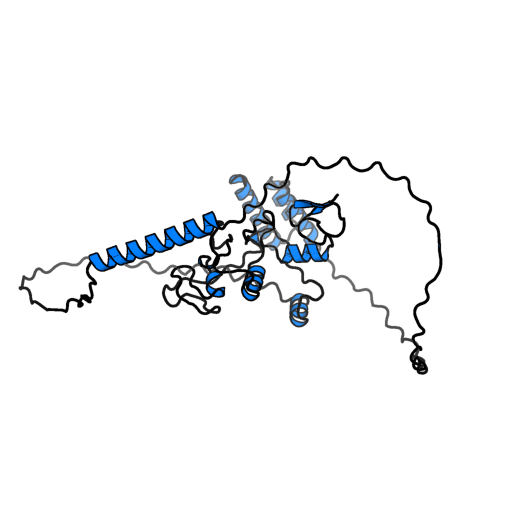1.307 1.00 49.31 289 GLU A C 1
ATOM 2132 O O . GLU A 1 289 ? -6.736 11.219 -42.212 1.00 49.31 289 GLU A O 1
ATOM 2137 N N . PRO A 1 290 ? -8.024 10.770 -40.415 1.00 48.19 290 PRO A N 1
ATOM 2138 C CA . PRO A 1 290 ? -8.625 12.090 -40.414 1.00 48.19 290 PRO A CA 1
ATOM 2139 C C . PRO A 1 290 ? -7.494 13.109 -40.251 1.00 48.19 290 PRO A C 1
ATOM 2141 O O . PRO A 1 290 ? -6.624 12.905 -39.400 1.00 48.19 290 PRO A O 1
ATOM 2144 N N . PRO A 1 291 ? -7.467 14.185 -41.057 1.00 47.38 291 PRO A N 1
ATOM 2145 C CA . PRO A 1 291 ? -6.376 15.143 -41.022 1.00 47.38 291 PRO A CA 1
ATOM 2146 C C . PRO A 1 291 ? -6.211 15.638 -39.588 1.00 47.38 291 PRO A C 1
ATOM 2148 O O . PRO A 1 291 ? -7.132 16.235 -39.024 1.00 47.38 291 PRO A O 1
ATOM 2151 N N . THR A 1 292 ? -5.049 15.366 -38.989 1.00 53.66 292 THR A N 1
ATOM 2152 C CA . THR A 1 292 ? -4.669 15.961 -37.707 1.00 53.66 292 THR A CA 1
ATOM 2153 C C . THR A 1 292 ? -4.905 17.464 -37.818 1.00 53.66 292 THR A C 1
ATOM 2155 O O . THR A 1 292 ? -4.368 18.075 -38.750 1.00 53.66 292 THR A O 1
ATOM 2158 N N . PRO A 1 293 ? -5.726 18.066 -36.937 1.00 61.12 293 PRO A N 1
ATOM 2159 C CA . PRO A 1 293 ? -6.037 19.480 -37.037 1.00 61.12 293 PRO A CA 1
ATOM 2160 C C . PRO A 1 293 ? -4.716 20.263 -37.001 1.00 61.12 293 PRO A C 1
ATOM 2162 O O . PRO A 1 293 ? -3.890 19.997 -36.124 1.00 61.12 293 PRO A O 1
ATOM 2165 N N . PRO A 1 294 ? -4.482 21.185 -37.950 1.00 58.50 294 PRO A N 1
ATOM 2166 C CA . PRO A 1 294 ? -3.176 21.818 -38.168 1.00 58.50 294 PRO A CA 1
ATOM 2167 C C . PRO A 1 294 ? -2.628 22.589 -36.951 1.00 58.50 294 PRO A C 1
ATOM 2169 O O . PRO A 1 294 ? -1.434 22.885 -36.903 1.00 58.50 294 PRO A O 1
ATOM 2172 N N . ASP A 1 295 ? -3.460 22.851 -35.941 1.00 67.56 295 ASP A N 1
ATOM 2173 C CA . ASP A 1 295 ? -3.125 23.665 -34.770 1.00 67.56 295 ASP A CA 1
ATOM 2174 C C . ASP A 1 295 ? -2.435 22.905 -33.621 1.00 67.56 295 ASP A C 1
ATOM 2176 O O . ASP A 1 295 ? -1.820 23.532 -32.753 1.00 67.56 295 ASP A O 1
ATOM 2180 N N . THR A 1 296 ? -2.447 21.566 -33.603 1.00 79.56 296 THR A N 1
ATOM 2181 C CA . THR A 1 296 ? -1.841 20.795 -32.493 1.00 79.56 296 THR A CA 1
ATOM 2182 C C . THR A 1 296 ? -0.321 20.937 -32.443 1.00 79.56 296 THR A C 1
ATOM 2184 O O . THR A 1 296 ? 0.256 21.139 -31.375 1.00 79.56 296 THR A O 1
ATOM 2187 N N . ALA A 1 297 ? 0.340 20.937 -33.602 1.00 85.75 297 ALA A N 1
ATOM 2188 C CA . ALA A 1 297 ? 1.793 21.078 -33.675 1.00 85.75 297 ALA A CA 1
ATOM 2189 C C . ALA A 1 297 ? 2.283 22.467 -33.224 1.00 85.75 297 ALA A C 1
ATOM 2191 O O . ALA A 1 297 ? 3.392 22.592 -32.698 1.00 85.75 297 ALA A O 1
ATOM 2192 N N . ALA A 1 298 ? 1.483 23.516 -33.437 1.00 88.12 298 ALA A N 1
ATOM 2193 C CA . ALA A 1 298 ? 1.803 24.863 -32.976 1.00 88.12 298 ALA A CA 1
ATOM 2194 C C . ALA A 1 298 ? 1.617 24.977 -31.454 1.00 88.12 298 ALA A C 1
ATOM 2196 O O . ALA A 1 298 ? 2.513 25.476 -30.768 1.00 88.12 298 ALA A O 1
ATOM 2197 N N . TYR A 1 299 ? 0.519 24.431 -30.920 1.00 90.69 299 TYR A N 1
ATOM 2198 C CA . TYR A 1 299 ? 0.251 24.376 -29.481 1.00 90.69 299 TYR A CA 1
ATOM 2199 C C . TYR A 1 299 ? 1.370 23.660 -28.708 1.00 90.69 299 TYR A C 1
ATOM 2201 O O . TYR A 1 299 ? 1.901 24.197 -27.729 1.00 90.69 299 TYR A O 1
ATOM 2209 N N . ASP A 1 300 ? 1.791 22.485 -29.185 1.00 90.44 300 ASP A N 1
ATOM 2210 C CA . ASP A 1 300 ? 2.816 21.671 -28.522 1.00 90.44 300 ASP A CA 1
ATOM 2211 C C . ASP A 1 300 ? 4.178 22.373 -28.475 1.00 90.44 300 ASP A C 1
ATOM 2213 O O . ASP A 1 300 ? 4.869 22.325 -27.454 1.00 90.44 300 ASP A O 1
ATOM 2217 N N . ARG A 1 301 ? 4.560 23.099 -29.536 1.00 92.75 301 ARG A N 1
ATOM 2218 C CA . ARG A 1 301 ? 5.808 23.884 -29.538 1.00 92.75 301 ARG A CA 1
ATOM 2219 C C . ARG A 1 301 ? 5.801 24.974 -28.472 1.00 92.75 301 ARG A C 1
ATOM 2221 O O . ARG A 1 301 ? 6.819 25.165 -27.804 1.00 92.75 301 ARG A O 1
ATOM 2228 N N . VAL A 1 302 ? 4.678 25.675 -28.294 1.00 91.44 302 VAL A N 1
ATOM 2229 C CA . VAL A 1 302 ? 4.570 26.704 -27.251 1.00 91.44 302 VAL A CA 1
ATOM 2230 C C . VAL A 1 302 ? 4.610 26.064 -25.867 1.00 91.44 302 VAL A C 1
ATOM 2232 O O . VAL A 1 302 ? 5.335 26.546 -24.996 1.00 91.44 302 VAL A O 1
ATOM 2235 N N . LEU A 1 303 ? 3.899 24.952 -25.666 1.00 92.62 303 LEU A N 1
ATOM 2236 C CA . LEU A 1 303 ? 3.895 24.235 -24.393 1.00 92.62 303 LEU A CA 1
ATOM 2237 C C . LEU A 1 303 ? 5.307 23.776 -23.995 1.00 92.62 303 LEU A C 1
ATOM 2239 O O . LEU A 1 303 ? 5.733 24.027 -22.865 1.00 92.62 303 LEU A O 1
ATOM 2243 N N . ILE A 1 304 ? 6.056 23.177 -24.925 1.00 92.62 304 ILE A N 1
ATOM 2244 C CA . ILE A 1 304 ? 7.456 22.778 -24.710 1.00 92.62 304 ILE A CA 1
ATOM 2245 C C . ILE A 1 304 ? 8.318 24.009 -24.400 1.00 92.62 304 ILE A C 1
ATOM 2247 O O . ILE A 1 304 ? 9.086 23.993 -23.442 1.00 92.62 304 ILE A O 1
ATOM 2251 N N . GLY A 1 305 ? 8.143 25.116 -25.129 1.00 91.69 305 GLY A N 1
ATOM 2252 C CA . GLY A 1 305 ? 8.861 26.369 -24.871 1.00 91.69 305 GLY A CA 1
ATOM 2253 C C . GLY A 1 305 ? 8.602 26.959 -23.478 1.00 91.69 305 GLY A C 1
ATOM 2254 O O . GLY A 1 305 ? 9.533 27.485 -22.854 1.00 91.69 305 GLY A O 1
ATOM 2255 N N . ILE A 1 306 ? 7.372 26.832 -22.959 1.00 90.62 306 ILE A N 1
ATOM 2256 C CA . ILE A 1 306 ? 7.043 27.175 -21.568 1.00 90.62 306 ILE A CA 1
ATOM 2257 C C . ILE A 1 306 ? 7.772 26.219 -20.623 1.00 90.62 306 ILE A C 1
ATOM 2259 O O . ILE A 1 306 ? 8.411 26.699 -19.692 1.00 90.62 306 ILE A O 1
ATOM 2263 N N . VAL A 1 307 ? 7.704 24.899 -20.848 1.00 90.00 307 VAL A N 1
ATOM 2264 C CA . VAL A 1 307 ? 8.290 23.865 -19.969 1.00 90.00 307 VAL A CA 1
ATOM 2265 C C . VAL A 1 307 ? 9.822 23.939 -19.899 1.00 90.00 307 VAL A C 1
ATOM 2267 O O . VAL A 1 307 ? 10.397 23.788 -18.817 1.00 90.00 307 VAL A O 1
ATOM 2270 N N . ASP A 1 308 ? 10.480 24.278 -20.999 1.00 90.81 308 ASP A N 1
ATOM 2271 C CA . ASP A 1 308 ? 11.937 24.410 -21.075 1.00 90.81 308 ASP A CA 1
ATOM 2272 C C . ASP A 1 308 ? 12.436 25.785 -20.603 1.00 90.81 308 ASP A C 1
ATOM 2274 O O . ASP A 1 308 ? 13.637 26.001 -20.461 1.00 90.81 308 ASP A O 1
ATOM 2278 N N . GLY A 1 309 ? 11.530 26.740 -20.358 1.00 89.06 309 GLY A N 1
ATOM 2279 C CA . GLY A 1 309 ? 11.889 28.106 -19.971 1.00 89.06 309 GLY A CA 1
ATOM 2280 C C . GLY A 1 309 ? 12.511 28.922 -21.106 1.00 89.06 309 GLY A C 1
ATOM 2281 O O . GLY A 1 309 ? 13.170 29.922 -20.842 1.00 89.06 309 GLY A O 1
ATOM 2282 N N . ARG A 1 310 ? 12.304 28.518 -22.366 1.00 91.25 310 ARG A N 1
ATOM 2283 C CA . ARG A 1 310 ? 12.772 29.260 -23.551 1.00 91.25 310 ARG A CA 1
ATOM 2284 C C . ARG A 1 310 ? 11.876 30.457 -23.884 1.00 91.25 310 ARG A C 1
ATOM 2286 O O . ARG A 1 310 ? 12.329 31.384 -24.540 1.00 91.25 310 ARG A O 1
ATOM 2293 N N . LEU A 1 311 ? 10.628 30.447 -23.406 1.00 91.44 311 LEU A N 1
ATOM 2294 C CA . LEU A 1 311 ? 9.637 31.520 -23.575 1.00 91.44 311 LEU A CA 1
ATOM 2295 C C . LEU A 1 311 ? 9.436 32.325 -22.277 1.00 91.44 311 LEU A C 1
ATOM 2297 O O . LEU A 1 311 ? 8.319 32.476 -21.771 1.00 91.44 311 LEU A O 1
ATOM 2301 N N . THR A 1 312 ? 10.531 32.799 -21.681 1.00 88.88 312 THR A N 1
ATOM 2302 C CA . THR A 1 312 ? 10.476 33.682 -20.501 1.00 88.88 312 THR A CA 1
ATOM 2303 C C . THR A 1 312 ? 10.063 35.101 -20.874 1.00 88.88 312 THR A C 1
ATOM 2305 O O . THR A 1 312 ? 9.255 35.700 -20.161 1.00 88.88 312 THR A O 1
ATOM 2308 N N . ASP A 1 313 ? 10.555 35.599 -22.008 1.00 94.38 313 ASP A N 1
ATOM 2309 C CA . ASP A 1 313 ? 10.234 36.922 -22.535 1.00 94.38 313 ASP A CA 1
ATOM 2310 C C . ASP A 1 313 ? 8.757 37.039 -22.957 1.00 94.38 313 ASP A C 1
ATOM 2312 O O . ASP A 1 313 ? 8.209 36.154 -23.619 1.00 94.38 313 ASP A O 1
ATOM 2316 N N . GLU A 1 314 ? 8.101 38.130 -22.547 1.00 94.69 314 GLU A N 1
ATOM 2317 C CA . GLU A 1 314 ? 6.680 38.374 -22.833 1.00 94.69 314 GLU A CA 1
ATOM 2318 C C . GLU A 1 314 ? 6.425 38.516 -24.326 1.00 94.69 314 GLU A C 1
ATOM 2320 O O . GLU A 1 314 ? 5.459 37.959 -24.838 1.00 94.69 314 GLU A O 1
ATOM 2325 N N . THR A 1 315 ? 7.307 39.212 -25.037 1.00 96.00 315 THR A N 1
ATOM 2326 C CA . THR A 1 315 ? 7.103 39.498 -26.457 1.00 96.00 315 THR A CA 1
ATOM 2327 C C . THR A 1 315 ? 7.261 38.236 -27.300 1.00 96.00 315 THR A C 1
ATOM 2329 O O . THR A 1 315 ? 6.407 37.956 -28.142 1.00 96.00 315 THR A O 1
ATOM 2332 N N . ALA A 1 316 ? 8.263 37.405 -26.992 1.00 93.62 316 ALA A N 1
ATOM 2333 C CA . ALA A 1 316 ? 8.458 36.106 -27.634 1.00 93.62 316 ALA A CA 1
ATOM 2334 C C . ALA A 1 316 ? 7.290 35.138 -27.375 1.00 93.62 316 ALA A C 1
ATOM 2336 O O . ALA A 1 316 ? 6.900 34.385 -28.267 1.00 93.62 316 ALA A O 1
ATOM 2337 N N . PHE A 1 317 ? 6.710 35.161 -26.170 1.00 96.19 317 PHE A N 1
ATOM 2338 C CA . PHE A 1 317 ? 5.530 34.356 -25.855 1.00 96.19 317 PHE A CA 1
ATOM 2339 C C . PHE A 1 317 ? 4.288 34.819 -26.626 1.00 96.19 317 PHE A C 1
ATOM 2341 O O . PHE A 1 317 ? 3.621 33.986 -27.236 1.00 96.19 317 PHE A O 1
ATOM 2348 N N . GLN A 1 318 ? 4.003 36.127 -26.641 1.00 96.94 318 GLN A N 1
ATOM 2349 C CA . GLN A 1 318 ? 2.844 36.682 -27.352 1.00 96.94 318 GLN A CA 1
ATOM 2350 C C . GLN A 1 318 ? 2.906 36.386 -28.854 1.00 96.94 318 GLN A C 1
ATOM 2352 O O . GLN A 1 318 ? 1.923 35.931 -29.436 1.00 96.94 318 GLN A O 1
ATOM 2357 N N . GLN A 1 319 ? 4.084 36.538 -29.461 1.00 96.06 319 GLN A N 1
ATOM 2358 C CA . GLN A 1 319 ? 4.288 36.220 -30.874 1.00 96.06 319 GLN A CA 1
ATOM 2359 C C . GLN A 1 319 ? 4.095 34.722 -31.173 1.00 96.06 319 GLN A C 1
ATOM 2361 O O . GLN A 1 319 ? 3.587 34.356 -32.231 1.00 96.06 319 GLN A O 1
ATOM 2366 N N . ALA A 1 320 ? 4.464 33.837 -30.241 1.00 94.69 320 ALA A N 1
ATOM 2367 C CA . ALA A 1 320 ? 4.319 32.394 -30.418 1.00 94.69 320 ALA A CA 1
ATOM 2368 C C . ALA A 1 320 ? 2.856 31.918 -30.339 1.00 94.69 320 ALA A C 1
ATOM 2370 O O . ALA A 1 320 ? 2.502 30.933 -30.987 1.00 94.69 320 ALA A O 1
ATOM 2371 N N . ILE A 1 321 ? 2.004 32.608 -29.573 1.00 96.50 321 ILE A N 1
ATOM 2372 C CA . ILE A 1 321 ? 0.590 32.235 -29.406 1.00 96.50 321 ILE A CA 1
ATOM 2373 C C . ILE A 1 321 ? -0.362 32.941 -30.380 1.00 96.50 321 ILE A C 1
ATOM 2375 O O . ILE A 1 321 ? -1.524 32.552 -30.466 1.00 96.50 321 ILE A O 1
ATOM 2379 N N . GLU A 1 322 ? 0.099 33.951 -31.123 1.00 96.12 322 GLU A N 1
ATOM 2380 C CA . GLU A 1 322 ? -0.735 34.754 -32.035 1.00 96.12 322 GLU A CA 1
ATOM 2381 C C . GLU A 1 322 ? -1.417 33.909 -33.124 1.00 96.12 322 GLU A C 1
ATOM 2383 O O . GLU A 1 322 ? -2.557 34.174 -33.500 1.00 96.12 322 GLU A O 1
ATOM 2388 N N . SER A 1 323 ? -0.746 32.844 -33.575 1.00 92.69 323 SER A N 1
ATOM 2389 C CA . SER A 1 323 ? -1.272 31.910 -34.582 1.00 92.69 323 SER A CA 1
ATOM 2390 C C . SER A 1 323 ? -2.275 30.880 -34.046 1.00 92.69 323 SER A C 1
ATOM 2392 O O . SER A 1 323 ? -2.849 30.140 -34.837 1.00 92.69 323 SER A O 1
ATOM 2394 N N . LEU A 1 324 ? -2.494 30.813 -32.727 1.00 94.00 324 LEU A N 1
ATOM 2395 C CA . LEU A 1 324 ? -3.330 29.787 -32.100 1.00 94.00 324 LEU A CA 1
ATOM 2396 C C . LEU A 1 324 ? -4.795 30.219 -31.958 1.00 94.00 324 LEU A C 1
ATOM 2398 O O . LEU A 1 324 ? -5.141 31.409 -31.956 1.00 94.00 324 LEU A O 1
ATOM 2402 N N . SER A 1 325 ? -5.670 29.235 -31.750 1.00 93.88 325 SER A N 1
ATOM 2403 C CA . SER A 1 325 ? -7.060 29.484 -31.364 1.00 93.88 325 SER A CA 1
ATOM 2404 C C . SER A 1 325 ? -7.146 30.308 -30.065 1.00 93.88 325 SER A C 1
ATOM 2406 O O . SER A 1 325 ? -6.231 30.310 -29.238 1.00 93.88 325 SER A O 1
ATOM 2408 N N . GLU A 1 326 ? -8.239 31.048 -29.874 1.00 94.06 326 GLU A N 1
ATOM 2409 C CA . GLU A 1 326 ? -8.441 31.878 -28.674 1.00 94.06 326 GLU A CA 1
ATOM 2410 C C . GLU A 1 326 ? -8.459 31.029 -27.390 1.00 94.06 326 GLU A C 1
ATOM 2412 O O . GLU A 1 326 ? -7.800 31.372 -26.408 1.00 94.06 326 GLU A O 1
ATOM 2417 N N . SER A 1 327 ? -9.099 29.855 -27.432 1.00 89.56 327 SER A N 1
ATOM 2418 C CA . SER A 1 327 ? -9.117 28.908 -26.310 1.00 89.56 327 SER A CA 1
ATOM 2419 C C . SER A 1 327 ? -7.723 28.401 -25.932 1.00 89.56 327 SER A C 1
ATOM 2421 O O . SER A 1 327 ? -7.414 28.228 -24.750 1.00 89.56 327 SER A O 1
ATOM 2423 N N . ASP A 1 328 ? -6.856 28.183 -26.920 1.00 91.62 328 ASP A N 1
ATOM 2424 C CA . ASP A 1 328 ? -5.489 27.721 -26.679 1.00 91.62 328 ASP A CA 1
ATOM 2425 C C . ASP A 1 328 ? -4.603 28.829 -26.107 1.00 91.62 328 ASP A C 1
ATOM 2427 O O . ASP A 1 328 ? -3.798 28.578 -25.202 1.00 91.62 328 ASP A O 1
ATOM 2431 N N . ARG A 1 329 ? -4.797 30.071 -26.572 1.00 95.19 329 ARG A N 1
ATOM 2432 C CA . ARG A 1 329 ? -4.129 31.266 -26.035 1.00 95.19 329 ARG A CA 1
ATOM 2433 C C . ARG A 1 329 ? -4.416 31.457 -24.549 1.00 95.19 329 ARG A C 1
ATOM 2435 O O . ARG A 1 329 ? -3.478 31.658 -23.769 1.00 95.19 329 ARG A O 1
ATOM 2442 N N . GLU A 1 330 ? -5.677 31.348 -24.135 1.00 94.62 330 GLU A N 1
ATOM 2443 C CA . GLU A 1 330 ? -6.062 31.450 -22.720 1.00 94.62 330 GLU A CA 1
ATOM 2444 C C . GLU A 1 330 ? -5.394 30.359 -21.873 1.00 94.62 330 GLU A C 1
ATOM 2446 O O . GLU A 1 330 ? -4.793 30.638 -20.826 1.00 94.62 330 GLU A O 1
ATOM 2451 N N . ARG A 1 331 ? -5.432 29.109 -22.353 1.00 91.62 331 ARG A N 1
ATOM 2452 C CA . ARG A 1 331 ? -4.861 27.959 -21.642 1.00 91.62 331 ARG A CA 1
ATOM 2453 C C . ARG A 1 331 ? -3.345 28.077 -21.468 1.00 91.62 331 ARG A C 1
ATOM 2455 O O . ARG A 1 331 ? -2.836 27.838 -20.368 1.00 91.62 331 ARG A O 1
ATOM 2462 N N . LEU A 1 332 ? -2.622 28.467 -22.519 1.00 94.69 332 LEU A N 1
ATOM 2463 C CA . LEU A 1 332 ? -1.166 28.644 -22.479 1.00 94.69 332 LEU A CA 1
ATOM 2464 C C . LEU A 1 332 ? -0.754 29.841 -21.608 1.00 94.69 332 LEU A C 1
ATOM 2466 O O . LEU A 1 332 ? 0.242 29.754 -20.884 1.00 94.69 332 LEU A O 1
ATOM 2470 N N . THR A 1 333 ? -1.545 30.918 -21.597 1.00 95.62 333 THR A N 1
ATOM 2471 C CA . THR A 1 333 ? -1.316 32.086 -20.727 1.00 95.62 333 THR A CA 1
ATOM 2472 C C . THR A 1 333 ? -1.401 31.701 -19.249 1.00 95.62 333 THR A C 1
ATOM 2474 O O . THR A 1 333 ? -0.508 32.033 -18.462 1.00 95.62 333 THR A O 1
ATOM 2477 N N . LEU A 1 334 ? -2.420 30.923 -18.869 1.00 95.25 334 LEU A N 1
ATOM 2478 C CA . LEU A 1 334 ? -2.593 30.449 -17.494 1.00 95.25 334 LEU A CA 1
ATOM 2479 C C . LEU A 1 334 ? -1.452 29.515 -17.058 1.00 95.25 334 LEU A C 1
ATOM 2481 O O . LEU A 1 334 ? -0.950 29.618 -15.933 1.00 95.25 334 LEU A O 1
ATOM 2485 N N . LEU A 1 335 ? -0.997 28.628 -17.949 1.00 92.25 335 LEU A N 1
ATOM 2486 C CA . LEU A 1 335 ? 0.152 27.753 -17.685 1.00 92.25 335 LEU A CA 1
ATOM 2487 C C . LEU A 1 335 ? 1.444 28.550 -17.464 1.00 92.25 335 LEU A C 1
ATOM 2489 O O . LEU A 1 335 ? 2.182 28.266 -16.514 1.00 92.25 335 LEU A O 1
ATOM 2493 N N . ARG A 1 336 ? 1.697 29.577 -18.283 1.00 94.06 336 ARG A N 1
ATOM 2494 C CA . ARG A 1 336 ? 2.867 30.452 -18.131 1.00 94.06 336 ARG A CA 1
ATOM 2495 C C . ARG A 1 336 ? 2.831 31.239 -16.817 1.00 94.06 336 ARG A C 1
ATOM 2497 O O . ARG A 1 336 ? 3.832 31.233 -16.098 1.00 94.06 336 ARG A O 1
ATOM 2504 N N . GLN A 1 337 ? 1.686 31.815 -16.440 1.00 95.81 337 GLN A N 1
ATOM 2505 C CA . GLN A 1 337 ? 1.515 32.501 -15.146 1.00 95.81 337 GLN A CA 1
ATOM 2506 C C . GLN A 1 337 ? 1.761 31.569 -13.951 1.00 95.81 337 GLN A C 1
ATOM 2508 O O . GLN A 1 337 ? 2.439 31.940 -12.984 1.00 95.81 337 GLN A O 1
ATOM 2513 N N . ARG A 1 338 ? 1.254 30.329 -14.015 1.00 92.50 338 ARG A N 1
ATOM 2514 C CA . ARG A 1 338 ? 1.478 29.327 -12.962 1.00 92.50 338 ARG A CA 1
ATOM 2515 C C . ARG A 1 338 ? 2.964 28.994 -12.823 1.00 92.50 338 ARG A C 1
ATOM 2517 O O . ARG A 1 338 ? 3.465 28.943 -11.702 1.00 92.50 338 ARG A O 1
ATOM 2524 N N . ARG A 1 339 ? 3.675 28.815 -13.939 1.00 90.25 339 ARG A N 1
ATOM 2525 C CA . ARG A 1 339 ? 5.122 28.562 -13.934 1.00 90.25 339 ARG A CA 1
ATOM 2526 C C . ARG A 1 339 ? 5.911 29.745 -13.365 1.00 90.25 339 ARG A C 1
ATOM 2528 O O . ARG A 1 339 ? 6.775 29.537 -12.522 1.00 90.25 339 ARG A O 1
ATOM 2535 N N . GLN A 1 340 ? 5.610 30.979 -13.774 1.00 91.94 340 GLN A N 1
ATOM 2536 C CA . GLN A 1 340 ? 6.264 32.174 -13.219 1.00 91.94 340 GLN A CA 1
ATOM 2537 C C . GLN A 1 340 ? 6.061 32.275 -11.701 1.00 91.94 340 GLN A C 1
ATOM 2539 O O . GLN A 1 340 ? 7.003 32.567 -10.966 1.00 91.94 340 GLN A O 1
ATOM 2544 N N . SER A 1 341 ? 4.858 31.946 -11.225 1.00 91.44 341 SER A N 1
ATOM 2545 C CA . SER A 1 341 ? 4.561 31.886 -9.790 1.00 91.44 341 SER A CA 1
ATOM 2546 C C . SER A 1 341 ? 5.386 30.810 -9.069 1.00 91.44 341 SER A C 1
ATOM 2548 O O . SER A 1 341 ? 5.868 31.048 -7.965 1.00 91.44 341 SER A O 1
ATOM 2550 N N . GLN A 1 342 ? 5.592 29.639 -9.684 1.00 87.62 342 GLN A N 1
ATOM 2551 C CA . GLN A 1 342 ? 6.443 28.576 -9.129 1.00 87.62 342 GLN A CA 1
ATOM 2552 C C . GLN A 1 342 ? 7.914 29.001 -9.038 1.00 87.62 342 GLN A C 1
ATOM 2554 O O . GLN A 1 342 ? 8.525 28.824 -7.985 1.00 87.62 342 GLN A O 1
ATOM 2559 N N . LEU A 1 343 ? 8.440 29.647 -10.085 1.00 86.94 343 LEU A N 1
ATOM 2560 C CA . LEU A 1 343 ? 9.804 30.183 -10.095 1.00 86.94 343 LEU A CA 1
ATOM 2561 C C . LEU A 1 343 ? 10.003 31.262 -9.021 1.00 86.94 343 LEU A C 1
ATOM 2563 O O . LEU A 1 343 ? 11.022 31.258 -8.336 1.00 86.94 343 LEU A O 1
ATOM 2567 N N . HIS A 1 344 ? 9.021 32.149 -8.818 1.00 86.62 344 HIS A N 1
ATOM 2568 C CA . HIS A 1 344 ? 9.079 33.165 -7.759 1.00 86.62 344 HIS A CA 1
ATOM 2569 C C . HIS A 1 344 ? 9.109 32.550 -6.349 1.00 86.62 344 HIS A C 1
ATOM 2571 O O . HIS A 1 344 ? 9.732 33.094 -5.442 1.00 86.62 344 HIS A O 1
ATOM 2577 N N . LEU A 1 345 ? 8.475 31.388 -6.174 1.00 87.00 345 LEU A N 1
ATOM 2578 C CA . LEU A 1 345 ? 8.489 30.617 -4.929 1.00 87.00 345 LEU A CA 1
ATOM 2579 C C . LEU A 1 345 ? 9.736 29.724 -4.775 1.00 87.00 345 LEU A C 1
ATOM 2581 O O . LEU A 1 345 ? 9.823 28.991 -3.789 1.00 87.00 345 LEU A O 1
ATOM 2585 N N . GLY A 1 346 ? 10.676 29.760 -5.728 1.00 76.62 346 GLY A N 1
ATOM 2586 C CA . GLY A 1 346 ? 11.895 28.947 -5.717 1.00 76.62 346 GLY A CA 1
ATOM 2587 C C . GLY A 1 346 ? 11.645 27.443 -5.862 1.00 76.62 346 GLY A C 1
ATOM 2588 O O . GLY A 1 346 ? 12.402 26.655 -5.295 1.00 76.62 346 GLY A O 1
ATOM 2589 N N . ARG A 1 347 ? 10.561 27.051 -6.545 1.00 53.38 347 ARG A N 1
ATOM 2590 C CA . ARG A 1 347 ? 10.175 25.648 -6.769 1.00 53.38 347 ARG A CA 1
ATOM 2591 C C . ARG A 1 347 ? 10.573 25.119 -8.135 1.00 53.38 347 ARG A C 1
ATOM 2593 O O . ARG A 1 347 ? 10.537 25.909 -9.104 1.00 53.38 347 ARG A O 1
#

Radius of gyration: 37.62 Å; chains: 1; bounding box: 79×98×104 Å

pLDDT: mean 79.64, std 18.76, range [40.0, 98.56]

Sequence (347 aa):
MVLCPYCGSLSHDLKVCSTCGGHFDMLSRQRSQNAMGPWFIRDQNKPFQPGCSYATLVRLVAAGRIKPETVLRGPSTRQFWTFARNTPGLANLLGACHACHAVVAKTATSCPSCKANFVIESDRQNLGLSPVHLLPGEADPETIARAIGGAPAAKPDPAPVNPTPHPKPTPASRSDAPKVQASTPTEKERATPAEPSGGLSPLVWAVGLFVVMMVGAGAWAWSYLHRPAEVAQSSNPPPPPPPAAAPAPVEADISESPPDTVPEPVPEPEPVVAEAPPEKSPEPEPEIEPPTPPDTAAYDRVLIGIVDGRLTDETAFQQAIESLSESDRERLTLLRQRRQSQLHLGR